Protein AF-A0AAW0MCS7-F1 (afdb_monomer_lite)

Sequence (355 aa):
MNQVSIWVIFISFFYPSSSYSVEEEVKTSLISFLAKLANNNAQLGVNLGWNSSLDSCKNHWRGVTCDQKNTSVTKLVLIGLNLNGTLHATSLCGTKALAASIAALFLNGNNIGGGISAEIAKCKQFTHLYLGGLTMFLAQDNQLSGQIPKFDFSNLDQFNVSNNNFSGPIPDVGGHFSNSSFSGNPELCGKPLSKECPSLPLNGGNNSKSKSKDQTLMYTSYVVLAFAFLVLIIFKLCKLKKRKERVKGLEAVNKVAVVDDSVSKLAPTSTEYKSSVSRSENTGDSSENALVLNSMVVLESPVLNGLKFEHLLSAPAELLGRGKQFTLYKVMFGNGMTLVVKRIKDWEISNNEFE

Foldseek 3Di:
DDDDDDDDDPPPPPPPDPLVVLQLLLLVLVLVQLCQQQVNPNVLCVVQVSDSVDRPQPRRRHQWDADPVSRATAGGAQEQVQGAGEGDLCSQLVRPRRLFRYAEYAQEQYAHEEEDDLSLQSSDHPDPPGLGGHQYYHHDNYAYEEADHDHPLVNHQYAAHEQYQYADEDPCNVPNDAPRRHHNHPHYADPPDPHHGPPDPPPDDPDDPPPPPVVVVVVVVVVVVVVVVVVVVVVVVVVVVVVVVVVVVVVVVVPPPDDDDDDDDDDDDDDDDDDDDDDDDDDDDDDDDPPPPPDDDDDPDPVCPPDDPVQQVPFDWDWPDDDPFWTWIFTQDPPRDTDIDIGGPPDPDDPVNVD

pLDDT: mean 74.32, std 23.37, range [21.03, 98.81]

Organism: Quercus suber (NCBI:txid58331)

Radius of gyration: 35.28 Å; chains: 1; bounding box: 74×105×63 Å

Secondary structure (DSSP, 8-state):
-----------------THHHHHHHHHHHHHHHHHHHTTT-HHHHHHHT--TTS-TTTTT-TTEEE-TTSSSEEEEE--SS---SB--THHHHTSHHHHHH--EEE--SS--EEPPPGGGGGSS---TT---S--EEE--SSEEEEPPP---TTT-SEEE--SSEEEEEPP--TT-S-GGGGTT-TEEESTTSSSPPP--------------THHHHHHHHHHHHHHHHHHHHHHHHHHHHHHHHHHHHHHHHTTS-S-------------------------------------------GGGTT--HHHHHHS-EEEEEE-SSEEEEEEEEGGGEEEEEEEESS----GGG--

InterPro domains:
  IPR001611 Leucine-rich repeat [PF00560] (155-173)
  IPR013210 Leucine-rich repeat-containing N-terminal, plant-type [PF08263] (28-67)
  IPR032675 Leucine-rich repeat domain superfamily [G3DSA:3.80.10.10] (19-98)
  IPR032675 Leucine-rich repeat domain superfamily [G3DSA:3.80.10.10] (99-201)
  IPR050994 Arabidopsis Inactive Receptor-like Kinases [PTHR48010] (133-355)

Structure (mmCIF, N/CA/C/O backbone):
data_AF-A0AAW0MCS7-F1
#
_entry.id   AF-A0AAW0MCS7-F1
#
loop_
_atom_site.group_PDB
_atom_site.id
_atom_site.type_symbol
_atom_site.label_atom_id
_atom_site.label_alt_id
_atom_site.label_comp_id
_atom_site.label_asym_id
_atom_site.label_entity_id
_atom_site.label_seq_id
_atom_site.pdbx_PDB_ins_code
_atom_site.Cartn_x
_atom_site.Cartn_y
_atom_site.Cartn_z
_atom_site.occupancy
_atom_site.B_iso_or_equiv
_atom_site.auth_seq_id
_atom_site.auth_comp_id
_atom_site.auth_asym_id
_atom_site.auth_atom_id
_atom_site.pdbx_PDB_model_num
ATOM 1 N N . MET A 1 1 ? 29.085 66.540 10.173 1.00 38.34 1 MET A N 1
ATOM 2 C CA . MET A 1 1 ? 28.086 65.710 9.465 1.00 38.34 1 MET A CA 1
ATOM 3 C C . MET A 1 1 ? 28.775 64.411 9.096 1.00 38.34 1 MET A C 1
ATOM 5 O O . MET A 1 1 ? 29.586 64.420 8.184 1.00 38.34 1 MET A O 1
ATOM 9 N N . ASN A 1 2 ? 28.530 63.336 9.844 1.00 37.84 2 ASN A N 1
ATOM 10 C CA . ASN A 1 2 ? 29.125 62.031 9.554 1.00 37.84 2 ASN A CA 1
ATOM 11 C C . ASN A 1 2 ? 28.084 61.208 8.797 1.00 37.84 2 ASN A C 1
ATOM 13 O O . ASN A 1 2 ? 27.056 60.852 9.369 1.00 37.84 2 ASN A O 1
ATOM 17 N N . GLN A 1 3 ? 28.316 60.959 7.508 1.00 44.09 3 GLN A N 1
ATOM 18 C CA . GLN A 1 3 ? 27.498 60.021 6.745 1.00 44.09 3 GLN A CA 1
ATOM 19 C C . GLN A 1 3 ? 27.896 58.594 7.124 1.00 44.09 3 GLN A C 1
ATOM 21 O O . GLN A 1 3 ? 29.028 58.171 6.900 1.00 44.09 3 GLN A O 1
ATOM 26 N N . VAL A 1 4 ? 26.951 57.858 7.699 1.00 39.53 4 VAL A N 1
ATOM 27 C CA . VAL A 1 4 ? 27.066 56.416 7.913 1.00 39.53 4 VAL A CA 1
ATOM 28 C C . VAL A 1 4 ? 26.594 55.736 6.628 1.00 39.53 4 VAL A C 1
ATOM 30 O O . VAL A 1 4 ? 25.420 55.831 6.278 1.00 39.53 4 VAL A O 1
ATOM 33 N N . SER A 1 5 ? 27.502 55.084 5.900 1.00 46.81 5 SER A N 1
ATOM 34 C CA . SER A 1 5 ? 27.134 54.232 4.761 1.00 46.81 5 SER A CA 1
ATOM 35 C C . SER A 1 5 ? 26.600 52.898 5.271 1.00 46.81 5 SER A C 1
ATOM 37 O O . SER A 1 5 ? 27.336 52.125 5.883 1.00 46.81 5 SER A O 1
ATOM 39 N N . ILE A 1 6 ? 25.320 52.629 5.015 1.00 44.09 6 ILE A N 1
ATOM 40 C CA . ILE A 1 6 ? 24.680 51.340 5.286 1.00 44.09 6 ILE A CA 1
ATOM 41 C C . ILE A 1 6 ? 24.730 50.526 3.993 1.00 44.09 6 ILE A C 1
ATOM 43 O O . ILE A 1 6 ? 24.070 50.862 3.012 1.00 44.09 6 ILE A O 1
ATOM 47 N N . TRP A 1 7 ? 25.516 49.452 3.992 1.00 43.06 7 TRP A N 1
ATOM 48 C CA . TRP A 1 7 ? 25.529 48.475 2.907 1.00 43.06 7 TRP A CA 1
ATOM 49 C C . TRP A 1 7 ? 24.406 47.462 3.136 1.00 43.06 7 TRP A C 1
ATOM 51 O O . TRP A 1 7 ? 24.456 46.670 4.075 1.00 43.06 7 TRP A O 1
ATOM 61 N N . VAL A 1 8 ? 23.377 47.494 2.289 1.00 47.81 8 VAL A N 1
ATOM 62 C CA . VAL A 1 8 ? 22.317 46.479 2.274 1.00 47.81 8 VAL A CA 1
ATOM 63 C C . VAL A 1 8 ? 22.798 45.310 1.419 1.00 47.81 8 VAL A C 1
ATOM 65 O O . VAL A 1 8 ? 22.881 45.413 0.197 1.00 47.81 8 VAL A O 1
ATOM 68 N N . ILE A 1 9 ? 23.145 44.196 2.063 1.00 47.12 9 ILE A N 1
ATOM 69 C CA . ILE A 1 9 ? 23.475 42.945 1.375 1.00 47.12 9 ILE A CA 1
ATOM 70 C C . ILE A 1 9 ? 22.156 42.245 1.033 1.00 47.12 9 ILE A C 1
ATOM 72 O O . ILE A 1 9 ? 21.451 41.769 1.922 1.00 47.12 9 ILE A O 1
ATOM 76 N N . PHE A 1 10 ? 21.821 42.168 -0.256 1.00 41.16 10 PHE A N 1
ATOM 77 C CA . PHE A 1 10 ? 20.745 41.303 -0.740 1.00 41.16 10 PHE A CA 1
ATOM 78 C C . PHE A 1 10 ? 21.212 39.847 -0.667 1.00 41.16 10 PHE A C 1
ATOM 80 O O . PHE A 1 10 ? 21.833 39.328 -1.594 1.00 41.16 10 PHE A O 1
ATOM 87 N N . ILE A 1 11 ? 20.921 39.180 0.450 1.00 46.91 11 ILE A N 1
ATOM 88 C CA . ILE A 1 11 ? 21.031 37.724 0.534 1.00 46.91 11 ILE A CA 1
ATOM 89 C C . ILE A 1 11 ? 19.860 37.164 -0.270 1.00 46.91 11 ILE A C 1
ATOM 91 O O . ILE A 1 11 ? 18.727 37.091 0.204 1.00 46.91 11 ILE A O 1
ATOM 95 N N . SER A 1 12 ? 20.128 36.809 -1.523 1.00 44.75 12 SER A N 1
ATOM 96 C CA . SER A 1 12 ? 19.226 35.966 -2.294 1.00 44.75 12 SER A CA 1
ATOM 97 C C . SER A 1 12 ? 19.201 34.596 -1.620 1.00 44.75 12 SER A C 1
ATOM 99 O O . SER A 1 12 ? 20.118 33.791 -1.765 1.00 44.75 12 SER A O 1
ATOM 101 N N . PHE A 1 13 ? 18.149 34.333 -0.843 1.00 43.19 13 PHE A N 1
ATOM 102 C CA . PHE A 1 13 ? 17.802 32.974 -0.453 1.00 43.19 13 PHE A CA 1
ATOM 103 C C . PHE A 1 13 ? 17.410 32.223 -1.728 1.00 43.19 13 PHE A C 1
ATOM 105 O O . PHE A 1 13 ? 16.248 32.201 -2.132 1.00 43.19 13 PHE A O 1
ATOM 112 N N . PHE A 1 14 ? 18.399 31.627 -2.392 1.00 42.84 14 PHE A N 1
ATOM 113 C CA . PHE A 1 14 ? 18.163 30.513 -3.297 1.00 42.84 14 PHE A CA 1
ATOM 114 C C . PHE A 1 14 ? 17.583 29.381 -2.445 1.00 42.84 14 PHE A C 1
ATOM 116 O O . PHE A 1 14 ? 18.319 28.599 -1.849 1.00 42.84 14 PHE A O 1
ATOM 123 N N . TYR A 1 15 ? 16.255 29.324 -2.332 1.00 43.97 15 TYR A N 1
ATOM 124 C CA . TYR A 1 15 ? 15.581 28.122 -1.863 1.00 43.97 15 TYR A CA 1
ATOM 125 C C . TYR A 1 15 ? 15.887 27.025 -2.888 1.00 43.97 15 TYR A C 1
ATOM 127 O O . TYR A 1 15 ? 15.495 27.171 -4.050 1.00 43.97 15 TYR A O 1
ATOM 135 N N . PRO A 1 16 ? 16.605 25.951 -2.519 1.00 40.56 16 PRO A N 1
ATOM 136 C CA . PRO A 1 16 ? 16.807 24.840 -3.429 1.00 40.56 16 PRO A CA 1
ATOM 137 C C . PRO A 1 16 ? 15.433 24.274 -3.779 1.00 40.56 16 PRO A C 1
ATOM 139 O O . PRO A 1 16 ? 14.607 24.040 -2.894 1.00 40.56 16 PRO A O 1
ATOM 142 N N . SER A 1 17 ? 15.177 24.075 -5.066 1.00 42.47 17 SER A N 1
ATOM 143 C CA . SER A 1 17 ? 13.947 23.484 -5.579 1.00 42.47 17 SER A CA 1
ATOM 144 C C . SER A 1 17 ? 13.704 22.119 -4.920 1.00 42.47 17 SER A C 1
ATOM 146 O O . SER A 1 17 ? 14.346 21.127 -5.260 1.00 42.47 17 SER A O 1
ATOM 148 N N . SER A 1 18 ? 12.752 22.056 -3.989 1.00 55.78 18 SER A N 1
ATOM 149 C CA . SER A 1 18 ? 12.380 20.865 -3.206 1.00 55.78 18 SER A CA 1
ATOM 150 C C . SER A 1 18 ? 11.893 19.676 -4.046 1.00 55.78 18 SER A C 1
ATOM 152 O O . SER A 1 18 ? 11.805 18.558 -3.549 1.00 55.78 18 SER A O 1
ATOM 154 N N . SER A 1 19 ? 11.593 19.890 -5.329 1.00 58.50 19 SER A N 1
ATOM 155 C CA . SER A 1 19 ? 11.083 18.851 -6.227 1.00 58.50 19 SER A CA 1
ATOM 156 C C . SER A 1 19 ? 12.116 17.776 -6.582 1.00 58.50 19 SER A C 1
ATOM 158 O O . SER A 1 19 ? 11.719 16.646 -6.845 1.00 58.50 19 SER A O 1
ATOM 160 N N . TYR A 1 20 ? 13.417 18.098 -6.609 1.00 61.94 20 TYR A N 1
ATOM 161 C CA . TYR A 1 20 ? 14.446 17.137 -7.038 1.00 61.94 20 TYR A CA 1
ATOM 162 C C . TYR A 1 20 ? 14.700 16.055 -5.980 1.00 61.94 20 TYR A C 1
ATOM 164 O O . TYR A 1 20 ? 14.780 14.873 -6.299 1.00 61.94 20 TYR A O 1
ATOM 172 N N . SER A 1 21 ? 14.759 16.441 -4.701 1.00 72.31 21 SER A N 1
ATOM 173 C CA . SER A 1 21 ? 14.986 15.496 -3.601 1.00 72.31 21 SER A CA 1
ATOM 174 C C . SER A 1 21 ? 13.818 14.531 -3.394 1.00 72.31 21 SER A C 1
ATOM 176 O O . SER A 1 21 ? 14.035 13.392 -2.994 1.00 72.31 21 SER A O 1
ATOM 178 N N . VAL A 1 22 ? 12.587 14.974 -3.671 1.00 81.00 22 VAL A N 1
ATOM 179 C CA . VAL A 1 22 ? 11.383 14.144 -3.513 1.00 81.00 22 VAL A CA 1
ATOM 180 C C . VAL A 1 22 ? 11.346 13.019 -4.549 1.00 81.00 22 VAL A C 1
ATOM 182 O O . VAL A 1 22 ? 11.061 11.880 -4.190 1.00 81.00 22 VAL A O 1
ATOM 185 N N . GLU A 1 23 ? 11.679 13.303 -5.812 1.00 84.94 23 GLU A N 1
ATOM 186 C CA . GLU A 1 23 ? 11.712 12.275 -6.864 1.00 84.94 23 GLU A CA 1
ATOM 187 C C . GLU A 1 23 ? 12.787 11.212 -6.585 1.00 84.94 23 GLU A C 1
ATOM 189 O O . GLU A 1 23 ? 12.539 10.022 -6.772 1.00 84.94 23 GLU A O 1
ATOM 194 N N . GLU A 1 24 ? 13.966 11.597 -6.083 1.00 88.06 24 GLU A N 1
ATOM 195 C CA . GLU A 1 24 ? 15.011 10.629 -5.706 1.00 88.06 24 GLU A CA 1
ATOM 196 C C . GLU A 1 24 ? 14.565 9.667 -4.597 1.00 88.06 24 GLU A C 1
ATOM 198 O O . GLU A 1 24 ? 14.825 8.459 -4.671 1.00 88.06 24 GLU A O 1
ATOM 203 N N . GLU A 1 25 ? 13.848 10.174 -3.592 1.00 90.12 25 GLU A N 1
ATOM 204 C CA . GLU A 1 25 ? 13.295 9.342 -2.522 1.00 90.12 25 GLU A CA 1
ATOM 205 C C . GLU A 1 25 ? 12.252 8.358 -3.073 1.00 90.12 25 GLU A C 1
ATOM 207 O O . GLU A 1 25 ? 12.315 7.162 -2.787 1.00 90.12 25 GLU A O 1
ATOM 212 N N . VAL A 1 26 ? 11.334 8.836 -3.922 1.00 92.06 26 VAL A N 1
ATOM 213 C CA . VAL A 1 26 ? 10.292 8.004 -4.542 1.00 92.06 26 VAL A CA 1
ATOM 214 C C . VAL A 1 26 ? 10.906 6.899 -5.403 1.00 92.06 26 VAL A C 1
ATOM 216 O O . VAL A 1 26 ? 10.552 5.731 -5.229 1.00 92.06 26 VAL A O 1
ATOM 219 N N . LYS A 1 27 ? 11.863 7.224 -6.282 1.00 92.00 27 LYS A N 1
ATOM 220 C CA . LYS A 1 27 ? 12.553 6.235 -7.130 1.00 92.00 27 LYS A CA 1
ATOM 221 C C . LYS A 1 27 ? 13.247 5.165 -6.297 1.00 92.00 27 LYS A C 1
ATOM 223 O O . LYS A 1 27 ? 13.096 3.975 -6.575 1.00 92.00 27 LYS A O 1
ATOM 228 N N . THR A 1 28 ? 13.983 5.577 -5.266 1.00 92.44 28 THR A N 1
ATOM 229 C CA . THR A 1 28 ? 14.711 4.657 -4.381 1.00 92.44 28 THR A CA 1
ATOM 230 C C . THR A 1 28 ? 13.751 3.711 -3.662 1.00 92.44 28 THR A C 1
ATOM 232 O O . THR A 1 28 ? 13.978 2.499 -3.623 1.00 92.44 28 THR A O 1
ATOM 235 N N . SER A 1 29 ? 12.644 4.247 -3.153 1.00 94.06 29 SER A N 1
ATOM 236 C CA . SER A 1 29 ? 11.593 3.480 -2.487 1.00 94.06 29 SER A CA 1
ATOM 237 C C . SER A 1 29 ? 10.908 2.480 -3.419 1.00 94.06 29 SER A C 1
ATOM 239 O O . SER A 1 29 ? 10.756 1.313 -3.053 1.00 94.06 29 SER A O 1
ATOM 241 N N . LEU A 1 30 ? 10.581 2.880 -4.652 1.00 95.38 30 LEU A N 1
ATOM 242 C CA . LEU A 1 30 ? 10.014 1.984 -5.664 1.00 95.38 30 LEU A CA 1
ATOM 243 C C . LEU A 1 30 ? 10.991 0.865 -6.045 1.00 95.38 30 LEU A C 1
ATOM 245 O O . LEU A 1 30 ? 10.629 -0.309 -6.003 1.00 95.38 30 LEU A O 1
ATOM 249 N N . ILE A 1 31 ? 12.247 1.192 -6.353 1.00 94.00 31 ILE A N 1
ATOM 250 C CA . ILE A 1 31 ? 13.265 0.191 -6.711 1.00 94.00 31 ILE A CA 1
ATOM 251 C C . ILE A 1 31 ? 13.472 -0.803 -5.561 1.00 94.00 31 ILE A C 1
ATOM 253 O O . ILE A 1 31 ? 13.496 -2.014 -5.786 1.00 94.00 31 ILE A O 1
ATOM 257 N N . SER A 1 32 ? 13.554 -0.310 -4.323 1.00 94.38 32 SER A N 1
ATOM 258 C CA . SER A 1 32 ? 13.638 -1.148 -3.123 1.00 94.38 32 SER A CA 1
ATOM 259 C C . SER A 1 32 ? 12.411 -2.052 -2.971 1.00 94.38 32 SER A C 1
ATOM 261 O O . SER A 1 32 ? 12.545 -3.246 -2.697 1.00 94.38 32 SER A O 1
ATOM 263 N N . PHE A 1 33 ? 11.211 -1.514 -3.195 1.00 95.81 33 PHE A N 1
ATOM 264 C CA . PHE A 1 33 ? 9.967 -2.276 -3.140 1.00 95.81 33 PHE A CA 1
ATOM 265 C C . PHE A 1 33 ? 9.943 -3.418 -4.164 1.00 95.81 33 PHE A C 1
ATOM 267 O O . PHE A 1 33 ? 9.698 -4.567 -3.790 1.00 95.81 33 PHE A O 1
ATOM 274 N N . LEU A 1 34 ? 10.266 -3.138 -5.430 1.00 95.94 34 LEU A N 1
ATOM 275 C CA . LEU A 1 34 ? 10.324 -4.166 -6.469 1.00 95.94 34 LEU A CA 1
ATOM 276 C C . LEU A 1 34 ? 11.404 -5.207 -6.172 1.00 95.94 34 LEU A C 1
ATOM 278 O O . LEU A 1 34 ? 11.160 -6.397 -6.351 1.00 95.94 34 LEU A O 1
ATOM 282 N N . ALA A 1 35 ? 12.569 -4.791 -5.668 1.00 94.81 35 ALA A N 1
ATOM 283 C CA . ALA A 1 35 ? 13.614 -5.722 -5.264 1.00 94.81 35 ALA A CA 1
ATOM 284 C C . ALA A 1 35 ? 13.109 -6.693 -4.186 1.00 94.81 35 ALA A C 1
ATOM 286 O O . ALA A 1 35 ? 13.329 -7.894 -4.308 1.00 94.81 35 ALA A O 1
ATOM 287 N N . LYS A 1 36 ? 12.369 -6.224 -3.171 1.00 96.12 36 LYS A N 1
ATOM 288 C CA . LYS A 1 36 ? 11.779 -7.111 -2.151 1.00 96.12 36 LYS A CA 1
ATOM 289 C C . LYS A 1 36 ? 10.729 -8.059 -2.725 1.00 96.12 36 LYS A C 1
ATOM 291 O O . LYS A 1 36 ? 10.779 -9.250 -2.421 1.00 96.12 36 LYS A O 1
ATOM 296 N N . LEU A 1 37 ? 9.854 -7.576 -3.607 1.00 96.81 37 LEU A N 1
ATOM 297 C CA . LEU A 1 37 ? 8.863 -8.417 -4.287 1.00 96.81 37 LEU A CA 1
ATOM 298 C C . LEU A 1 37 ? 9.494 -9.470 -5.205 1.00 96.81 37 LEU A C 1
ATOM 300 O O . LEU A 1 37 ? 8.948 -10.558 -5.360 1.00 96.81 37 LEU A O 1
ATOM 304 N N . ALA A 1 38 ? 10.636 -9.157 -5.812 1.00 96.00 38 ALA A N 1
ATOM 305 C CA . ALA A 1 38 ? 11.330 -10.016 -6.764 1.00 96.00 38 ALA A CA 1
ATOM 306 C C . ALA A 1 38 ? 12.417 -10.889 -6.114 1.00 96.00 38 ALA A C 1
ATOM 308 O O . ALA A 1 38 ? 13.293 -11.387 -6.818 1.00 96.00 38 ALA A O 1
ATOM 309 N N . ASN A 1 39 ? 12.425 -11.018 -4.781 1.00 95.31 39 ASN A N 1
ATOM 310 C CA . ASN A 1 39 ? 13.458 -11.743 -4.033 1.00 95.31 39 ASN A CA 1
ATOM 311 C C . ASN A 1 39 ? 14.895 -11.293 -4.395 1.00 95.31 39 ASN A C 1
ATOM 313 O O . ASN A 1 39 ? 15.813 -12.085 -4.590 1.00 95.31 39 ASN A O 1
ATOM 317 N N . ASN A 1 40 ? 15.069 -9.977 -4.516 1.00 92.31 40 ASN A N 1
ATOM 318 C CA . ASN A 1 40 ? 16.275 -9.261 -4.934 1.00 92.31 40 ASN A CA 1
ATOM 319 C C . ASN A 1 40 ? 16.773 -9.597 -6.356 1.00 92.31 40 ASN A C 1
ATOM 321 O O . ASN A 1 40 ? 17.937 -9.352 -6.676 1.00 92.31 40 ASN A O 1
ATOM 325 N N . ASN A 1 41 ? 15.906 -10.103 -7.240 1.00 90.88 41 ASN A N 1
ATOM 326 C CA . ASN A 1 41 ? 16.225 -10.284 -8.655 1.00 90.88 41 ASN A CA 1
ATOM 327 C C . ASN A 1 41 ? 16.306 -8.931 -9.389 1.00 90.88 41 ASN A C 1
ATOM 329 O O . ASN A 1 41 ? 15.318 -8.423 -9.926 1.00 90.88 41 ASN A O 1
ATOM 333 N N . ALA A 1 42 ? 17.511 -8.364 -9.447 1.00 85.94 42 ALA A N 1
ATOM 334 C CA . ALA A 1 42 ? 17.772 -7.074 -10.084 1.00 85.94 42 ALA A CA 1
ATOM 335 C C . ALA A 1 42 ? 17.431 -7.040 -11.588 1.00 85.94 42 ALA A C 1
ATOM 337 O O . ALA A 1 42 ? 17.059 -5.984 -12.102 1.00 85.94 42 ALA A O 1
ATOM 338 N N . GLN A 1 43 ? 17.495 -8.179 -12.293 1.00 88.06 43 GLN A N 1
ATOM 339 C CA . GLN A 1 43 ? 17.166 -8.248 -13.725 1.00 88.06 43 GLN A CA 1
ATOM 340 C C . GLN A 1 43 ? 15.709 -7.876 -14.006 1.00 88.06 43 GLN A C 1
ATOM 342 O O . GLN A 1 43 ? 15.409 -7.278 -15.037 1.00 88.06 43 GLN A O 1
ATOM 347 N N . LEU A 1 44 ? 14.793 -8.172 -13.079 1.00 90.25 44 LEU A N 1
ATOM 348 C CA . LEU A 1 44 ? 13.393 -7.811 -13.267 1.00 90.25 44 LEU A CA 1
ATOM 349 C C . LEU A 1 44 ? 13.195 -6.290 -13.279 1.00 90.25 44 LEU A C 1
ATOM 351 O O . LEU A 1 44 ? 12.461 -5.783 -14.124 1.00 90.25 44 LEU A O 1
ATOM 355 N N . GLY A 1 45 ? 13.893 -5.560 -12.403 1.00 88.38 45 GLY A N 1
ATOM 356 C CA . GLY A 1 45 ? 13.875 -4.094 -12.394 1.00 88.38 45 GLY A CA 1
ATOM 357 C C . GLY A 1 45 ? 14.379 -3.501 -13.706 1.00 88.38 45 GLY A C 1
ATOM 358 O O . GLY A 1 45 ? 13.716 -2.641 -14.285 1.00 88.38 45 GLY A O 1
ATOM 359 N N . VAL A 1 46 ? 15.486 -4.035 -14.232 1.00 88.88 46 VAL A N 1
ATOM 360 C CA . VAL A 1 46 ? 16.040 -3.627 -15.534 1.00 88.88 46 VAL A CA 1
ATOM 361 C C . VAL A 1 46 ? 15.043 -3.890 -16.662 1.00 88.88 46 VAL A C 1
ATOM 363 O O . VAL A 1 46 ? 14.760 -2.992 -17.451 1.00 88.88 46 VAL A O 1
ATOM 366 N N . ASN A 1 47 ? 14.441 -5.081 -16.700 1.00 91.00 47 ASN A N 1
ATOM 367 C CA . ASN A 1 47 ? 13.441 -5.433 -17.707 1.00 91.00 47 ASN A CA 1
ATOM 368 C C . ASN A 1 47 ? 12.221 -4.509 -17.643 1.00 91.00 47 ASN A C 1
ATOM 370 O O . ASN A 1 47 ? 11.685 -4.119 -18.680 1.00 91.00 47 ASN A O 1
ATOM 374 N N . LEU A 1 48 ? 11.767 -4.131 -16.450 1.00 91.94 48 LEU A N 1
ATOM 375 C CA . LEU A 1 48 ? 10.641 -3.211 -16.284 1.00 91.94 48 LEU A CA 1
ATOM 376 C C . LEU A 1 48 ? 11.019 -1.740 -16.530 1.00 91.94 48 LEU A C 1
ATOM 378 O O . LEU A 1 48 ? 10.128 -0.894 -16.581 1.00 91.94 48 LEU A O 1
ATOM 382 N N . GLY A 1 49 ? 12.304 -1.432 -16.725 1.00 90.81 49 GLY A N 1
ATOM 383 C CA . GLY A 1 49 ? 12.805 -0.075 -16.944 1.00 90.81 49 GLY A CA 1
ATOM 384 C C . GLY A 1 49 ? 12.938 0.752 -15.664 1.00 90.81 49 GLY A C 1
ATOM 385 O O . GLY A 1 49 ? 13.081 1.968 -15.746 1.00 90.81 49 GLY A O 1
ATOM 386 N N . TRP A 1 50 ? 12.891 0.119 -14.487 1.00 92.12 50 TRP A N 1
ATOM 387 C CA . TRP A 1 50 ? 12.978 0.798 -13.195 1.00 92.12 50 TRP A CA 1
ATOM 388 C C . TRP A 1 50 ? 14.438 1.160 -12.909 1.00 92.12 50 TRP A C 1
ATOM 390 O O . TRP A 1 50 ? 15.217 0.330 -12.441 1.00 92.12 50 TRP A O 1
ATOM 400 N N . ASN A 1 51 ? 14.824 2.395 -13.237 1.00 83.50 51 ASN A N 1
ATOM 401 C CA . ASN A 1 51 ? 16.205 2.876 -13.175 1.00 83.50 51 ASN A CA 1
ATOM 402 C C . ASN A 1 51 ? 16.311 4.176 -12.366 1.00 83.50 51 ASN A C 1
ATOM 404 O O . ASN A 1 51 ? 15.659 5.160 -12.698 1.00 83.50 51 ASN A O 1
ATOM 408 N N . SER A 1 52 ? 17.208 4.221 -11.376 1.00 85.06 52 SER A N 1
ATOM 409 C CA . SER A 1 52 ? 17.443 5.403 -10.534 1.00 85.06 52 SER A CA 1
ATOM 410 C C . SER A 1 52 ? 17.849 6.657 -11.314 1.00 85.06 52 SER A C 1
ATOM 412 O O . SER A 1 52 ? 17.581 7.764 -10.861 1.00 85.06 52 SER A O 1
ATOM 414 N N . SER A 1 53 ? 18.448 6.521 -12.499 1.00 84.19 53 SER A N 1
ATOM 415 C CA . SER A 1 53 ? 18.861 7.663 -13.330 1.00 84.19 53 SER A CA 1
ATOM 416 C C . SER A 1 53 ? 17.714 8.328 -14.100 1.00 84.19 53 SER A C 1
ATOM 418 O O . SER A 1 53 ? 17.898 9.420 -14.632 1.00 84.19 53 SER A O 1
ATOM 420 N N . LEU A 1 54 ? 16.542 7.692 -14.186 1.00 83.62 54 LEU A N 1
ATOM 421 C CA . LEU A 1 54 ? 15.411 8.161 -14.987 1.00 83.62 54 LEU A CA 1
ATOM 422 C C . LEU A 1 54 ? 14.204 8.479 -14.098 1.00 83.62 54 LEU A C 1
ATOM 424 O O . LEU A 1 54 ? 13.918 7.764 -13.145 1.00 83.62 54 LEU A O 1
ATOM 428 N N . ASP A 1 55 ? 13.487 9.552 -14.431 1.00 87.56 55 ASP A N 1
ATOM 429 C CA . ASP A 1 55 ? 12.231 9.947 -13.778 1.00 87.56 55 ASP A CA 1
ATOM 430 C C . ASP A 1 55 ? 11.153 8.876 -13.998 1.00 87.56 55 ASP A C 1
ATOM 432 O O . ASP A 1 55 ? 10.945 8.420 -15.131 1.00 87.56 55 ASP A O 1
ATOM 436 N N . SER A 1 56 ? 10.495 8.483 -12.908 1.00 88.12 56 SER A N 1
ATOM 437 C CA . SER A 1 56 ? 9.559 7.356 -12.870 1.00 88.12 56 SER A CA 1
ATOM 438 C C . SER A 1 56 ? 8.280 7.597 -13.683 1.00 88.12 56 SER A C 1
ATOM 440 O O . SER A 1 56 ? 7.741 6.658 -14.273 1.00 88.12 56 SER A O 1
ATOM 442 N N . CYS A 1 57 ? 7.831 8.852 -13.792 1.00 90.00 57 CYS A N 1
ATOM 443 C CA . CYS A 1 57 ? 6.626 9.244 -14.525 1.00 90.00 57 CYS A CA 1
ATOM 444 C C . CYS A 1 57 ? 6.893 9.623 -15.985 1.00 90.00 57 CYS A C 1
ATOM 446 O O . CYS A 1 57 ? 6.008 9.488 -16.828 1.00 90.00 57 CYS A O 1
ATOM 448 N N . LYS A 1 58 ? 8.103 10.087 -16.311 1.00 86.50 58 LYS A N 1
ATOM 449 C CA . LYS A 1 58 ? 8.457 10.539 -17.668 1.00 86.50 58 LYS A CA 1
ATOM 450 C C . LYS A 1 58 ? 9.074 9.449 -18.545 1.00 86.50 58 LYS A C 1
ATOM 452 O O . LYS A 1 58 ? 9.098 9.603 -19.762 1.00 86.50 58 LYS A O 1
ATOM 457 N N . ASN A 1 59 ? 9.565 8.355 -17.958 1.00 80.69 59 ASN A N 1
ATOM 458 C CA . ASN A 1 59 ? 10.339 7.333 -18.678 1.00 80.69 59 ASN A CA 1
ATOM 459 C C . ASN A 1 59 ? 9.673 5.946 -18.714 1.00 80.69 59 ASN A C 1
ATOM 461 O O . ASN A 1 59 ? 10.366 4.937 -18.799 1.00 80.69 59 ASN A O 1
ATOM 465 N N . HIS A 1 60 ? 8.336 5.896 -18.695 1.00 78.94 60 HIS A N 1
ATOM 466 C CA . HIS A 1 60 ? 7.535 4.691 -18.970 1.00 78.94 60 HIS A CA 1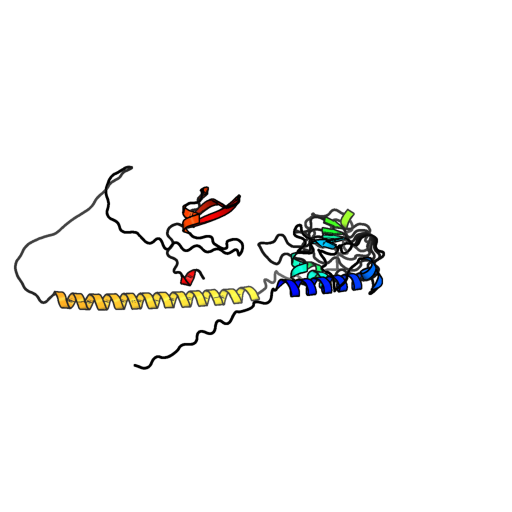
ATOM 467 C C . HIS A 1 60 ? 7.938 3.443 -18.163 1.00 78.94 60 HIS A C 1
ATOM 469 O O . HIS A 1 60 ? 7.992 2.338 -18.711 1.00 78.94 60 HIS A O 1
ATOM 475 N N . TRP A 1 61 ? 8.212 3.592 -16.863 1.00 93.50 61 TRP A N 1
ATOM 476 C CA . TRP A 1 61 ? 8.444 2.435 -15.996 1.00 93.50 61 TRP A CA 1
ATOM 477 C C . TRP A 1 61 ? 7.251 1.483 -16.089 1.00 93.50 61 TRP A C 1
ATOM 479 O O . TRP A 1 61 ? 6.115 1.841 -15.767 1.00 93.50 61 TRP A O 1
ATOM 489 N N . ARG A 1 62 ? 7.492 0.254 -16.554 1.00 94.00 62 ARG A N 1
ATOM 490 C CA . ARG A 1 62 ? 6.412 -0.711 -16.759 1.00 94.00 62 ARG A CA 1
ATOM 491 C C . ARG A 1 62 ? 5.770 -1.040 -15.420 1.00 94.00 62 ARG A C 1
ATOM 493 O O . ARG A 1 62 ? 6.462 -1.333 -14.446 1.00 94.00 62 ARG A O 1
ATOM 500 N N . GLY A 1 63 ? 4.444 -0.966 -15.387 1.00 94.69 63 GLY A N 1
ATOM 501 C CA . GLY A 1 63 ? 3.664 -1.154 -14.170 1.00 94.69 63 GLY A CA 1
ATOM 502 C C . GLY A 1 63 ? 3.569 0.081 -13.274 1.00 94.69 63 GLY A C 1
ATOM 503 O O . GLY A 1 63 ? 2.844 0.025 -12.292 1.00 94.69 63 GLY A O 1
ATOM 504 N N . VAL A 1 64 ? 4.219 1.205 -13.586 1.00 95.94 64 VAL A N 1
ATOM 505 C CA . VAL A 1 64 ? 4.026 2.470 -12.859 1.00 95.94 64 VAL A CA 1
ATOM 506 C C . VAL A 1 64 ? 3.040 3.340 -13.626 1.00 95.94 64 VAL A C 1
ATOM 508 O O . VAL A 1 64 ? 3.185 3.564 -14.823 1.00 95.94 64 VAL A O 1
ATOM 511 N N . THR A 1 65 ? 2.011 3.830 -12.941 1.00 94.62 65 THR A N 1
ATOM 512 C CA . THR A 1 65 ? 1.069 4.816 -13.483 1.00 94.62 65 THR A CA 1
ATOM 513 C C . THR A 1 65 ? 1.114 6.070 -12.631 1.00 94.62 65 THR A C 1
ATOM 515 O O . THR A 1 65 ? 1.011 5.991 -11.404 1.00 94.62 65 THR A O 1
ATOM 518 N N . CYS A 1 66 ? 1.228 7.222 -13.280 1.00 93.38 66 CYS A N 1
ATOM 519 C CA . CYS A 1 66 ? 1.240 8.517 -12.615 1.00 93.38 66 CYS A CA 1
ATOM 520 C C . CYS A 1 66 ? -0.092 9.250 -12.751 1.00 93.38 66 CYS A C 1
ATOM 522 O O . CYS A 1 66 ? -1.010 8.811 -13.446 1.00 93.38 66 CYS A O 1
ATOM 524 N N . ASP A 1 67 ? -0.229 10.336 -12.003 1.00 91.00 67 ASP A N 1
ATOM 525 C CA . ASP A 1 67 ? -1.342 11.262 -12.127 1.00 91.00 67 ASP A CA 1
ATOM 526 C C . ASP A 1 67 ? -1.366 11.943 -13.508 1.00 91.00 67 ASP A C 1
ATOM 528 O O . ASP A 1 67 ? -0.418 11.866 -14.288 1.00 91.00 67 ASP A O 1
ATOM 532 N N . GLN A 1 68 ? -2.449 12.660 -13.812 1.00 88.94 68 GLN A N 1
ATOM 533 C CA . GLN A 1 68 ? -2.632 13.315 -15.115 1.00 88.94 68 GLN A CA 1
ATOM 534 C C . GLN A 1 68 ? -1.529 14.329 -15.456 1.00 88.94 68 GLN A C 1
ATOM 536 O O . GLN A 1 68 ? -1.314 14.627 -16.629 1.00 88.94 68 GLN A O 1
ATOM 541 N N . LYS A 1 69 ? -0.838 14.872 -14.445 1.00 89.69 69 LYS A N 1
ATOM 542 C CA . LYS A 1 69 ? 0.257 15.829 -14.629 1.00 89.69 69 LYS A CA 1
ATOM 543 C C . LYS A 1 69 ? 1.627 15.154 -14.774 1.00 89.69 69 LYS A C 1
ATOM 545 O O . LYS A 1 69 ? 2.600 15.867 -15.000 1.00 89.69 69 LYS A O 1
ATOM 550 N N . ASN A 1 70 ? 1.720 13.823 -14.667 1.00 89.12 70 ASN A N 1
ATOM 551 C CA . ASN A 1 70 ? 2.977 13.061 -14.643 1.00 89.12 70 ASN A CA 1
ATOM 552 C C . ASN A 1 70 ? 3.956 13.549 -13.561 1.00 89.12 70 ASN A C 1
ATOM 554 O O . ASN A 1 70 ? 5.154 13.687 -13.799 1.00 89.12 70 ASN A O 1
ATOM 558 N N . THR A 1 71 ? 3.426 13.846 -12.376 1.00 88.00 71 THR A N 1
ATOM 559 C CA . THR A 1 71 ? 4.177 14.381 -11.231 1.00 88.00 71 THR A CA 1
ATOM 560 C C . THR A 1 71 ? 4.182 13.460 -10.023 1.00 88.00 71 THR A C 1
ATOM 562 O O . THR A 1 71 ? 5.024 13.614 -9.144 1.00 88.00 71 THR A O 1
ATOM 565 N N . SER A 1 72 ? 3.228 12.540 -9.914 1.00 90.06 72 SER A N 1
ATOM 566 C CA . SER A 1 72 ? 3.123 11.665 -8.749 1.00 90.06 72 SER A CA 1
ATOM 567 C C . SER A 1 72 ? 2.634 10.284 -9.146 1.00 90.06 72 SER A C 1
ATOM 569 O O . SER A 1 72 ? 1.665 10.147 -9.891 1.00 90.06 72 SER A O 1
ATOM 571 N N . VAL A 1 73 ? 3.286 9.251 -8.617 1.00 92.62 73 VAL A N 1
ATOM 572 C CA . VAL A 1 73 ? 2.904 7.854 -8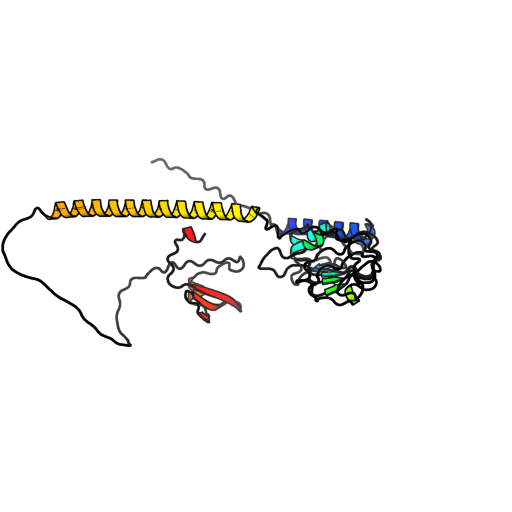.842 1.00 92.62 73 VAL A CA 1
ATOM 573 C C . VAL A 1 73 ? 1.604 7.556 -8.103 1.00 92.62 73 VAL A C 1
ATOM 575 O O . VAL A 1 73 ? 1.518 7.729 -6.888 1.00 92.62 73 VAL A O 1
ATOM 578 N N . THR A 1 74 ? 0.593 7.093 -8.835 1.00 93.00 74 THR A N 1
ATOM 579 C CA . THR A 1 74 ? -0.748 6.812 -8.302 1.00 93.00 74 THR A CA 1
ATOM 580 C C . THR A 1 74 ? -1.107 5.335 -8.340 1.00 93.00 74 THR A C 1
ATOM 582 O O . THR A 1 74 ? -1.899 4.888 -7.511 1.00 93.00 74 THR A O 1
ATOM 585 N N . LYS A 1 75 ? -0.540 4.545 -9.260 1.00 95.06 75 LYS A N 1
ATOM 586 C CA . LYS A 1 75 ? -0.829 3.107 -9.344 1.00 95.06 75 LYS A CA 1
ATOM 587 C C . LYS A 1 75 ? 0.420 2.289 -9.621 1.00 95.06 75 LYS A C 1
ATOM 589 O O . LYS A 1 75 ? 1.253 2.685 -10.435 1.00 95.06 75 LYS A O 1
ATOM 594 N N . LEU A 1 76 ? 0.493 1.123 -8.988 1.00 96.69 76 LEU A N 1
ATOM 595 C CA . LEU A 1 76 ? 1.454 0.071 -9.297 1.00 96.69 76 LEU A CA 1
ATOM 596 C C . LEU A 1 76 ? 0.708 -1.164 -9.804 1.00 96.69 76 LEU A C 1
ATOM 598 O O . LEU A 1 76 ? -0.148 -1.705 -9.109 1.00 96.69 76 LEU A O 1
ATOM 602 N N . VAL A 1 77 ? 1.034 -1.595 -11.019 1.00 97.44 77 VAL A N 1
ATOM 603 C CA . VAL A 1 77 ? 0.419 -2.711 -11.740 1.00 97.44 77 VAL A CA 1
ATOM 604 C C . VAL A 1 77 ? 1.493 -3.747 -12.055 1.00 97.44 77 VAL A C 1
ATOM 606 O O . VAL A 1 77 ? 2.205 -3.647 -13.051 1.00 97.44 77 VAL A O 1
ATOM 609 N N . LEU A 1 78 ? 1.618 -4.744 -11.185 1.00 97.31 78 LEU A N 1
ATOM 610 C CA . LEU A 1 78 ? 2.643 -5.787 -11.226 1.00 97.31 78 LEU A CA 1
ATOM 611 C C . LEU A 1 78 ? 1.974 -7.168 -11.257 1.00 97.31 78 LEU A C 1
ATOM 613 O O . LEU A 1 78 ? 2.135 -7.979 -10.350 1.00 97.31 78 LEU A O 1
ATOM 617 N N . ILE A 1 79 ? 1.173 -7.409 -12.291 1.00 97.50 79 ILE A N 1
ATOM 618 C CA . ILE A 1 79 ? 0.323 -8.598 -12.441 1.00 97.50 79 ILE A CA 1
ATOM 619 C C . ILE A 1 79 ? 1.068 -9.671 -13.239 1.00 97.50 79 ILE A C 1
ATOM 621 O O . ILE A 1 79 ? 1.598 -9.360 -14.304 1.00 97.50 79 ILE A O 1
ATOM 625 N N . GLY A 1 80 ? 1.067 -10.929 -12.785 1.00 96.81 80 GLY A N 1
ATOM 626 C CA . GLY A 1 80 ? 1.547 -12.039 -13.623 1.00 96.81 80 GLY A CA 1
ATOM 627 C C . GLY A 1 80 ? 3.045 -12.013 -13.941 1.00 96.81 80 GLY A C 1
ATOM 628 O O . GLY A 1 80 ? 3.449 -12.481 -15.002 1.00 96.81 80 GLY A O 1
ATOM 629 N N . LEU A 1 81 ? 3.873 -11.431 -13.070 1.00 96.06 81 LEU A N 1
ATOM 630 C CA . LEU A 1 81 ? 5.306 -11.218 -13.311 1.00 96.06 81 LEU A CA 1
ATOM 631 C C . LEU A 1 81 ? 6.199 -12.305 -12.688 1.00 96.06 81 LEU A C 1
ATOM 633 O O . LEU A 1 81 ? 7.421 -12.154 -12.682 1.00 96.06 81 LEU A O 1
ATOM 637 N N . ASN A 1 82 ? 5.609 -13.386 -12.165 1.00 95.81 82 ASN A N 1
ATOM 638 C CA . ASN A 1 82 ? 6.302 -14.451 -11.429 1.00 95.81 82 ASN A CA 1
ATOM 639 C C . ASN A 1 82 ? 7.123 -13.919 -10.234 1.00 95.81 82 ASN A C 1
ATOM 641 O O . ASN A 1 82 ? 8.202 -14.429 -9.923 1.00 95.81 82 ASN A O 1
ATOM 645 N N . LEU A 1 83 ? 6.634 -12.864 -9.570 1.00 97.25 83 LEU A N 1
ATOM 646 C CA . LEU A 1 83 ? 7.253 -12.312 -8.361 1.00 97.25 83 LEU A CA 1
ATOM 647 C C . LEU A 1 83 ? 7.155 -13.328 -7.219 1.00 97.25 83 LEU A C 1
ATOM 649 O O . LEU A 1 83 ? 6.059 -13.795 -6.935 1.00 97.25 83 LEU A O 1
ATOM 653 N N . ASN A 1 84 ? 8.264 -13.654 -6.553 1.00 97.31 84 ASN A N 1
ATOM 654 C CA . ASN A 1 84 ? 8.331 -14.717 -5.537 1.00 97.31 84 ASN A CA 1
ATOM 655 C C . ASN A 1 84 ? 8.975 -14.288 -4.204 1.00 97.31 84 ASN A C 1
ATOM 657 O O . ASN A 1 84 ? 9.396 -15.127 -3.408 1.00 97.31 84 ASN A O 1
ATOM 661 N N . GLY A 1 85 ? 9.110 -12.982 -3.984 1.00 97.00 85 GLY A N 1
ATOM 662 C CA . GLY A 1 85 ? 9.626 -12.395 -2.752 1.00 97.00 85 GLY A CA 1
ATOM 663 C C . GLY A 1 85 ? 8.518 -12.055 -1.757 1.00 97.00 85 GLY A C 1
ATOM 664 O O . GLY A 1 85 ? 7.524 -12.771 -1.643 1.00 97.00 85 GLY A O 1
ATOM 665 N N . THR A 1 86 ? 8.688 -10.950 -1.028 1.00 96.75 86 THR A N 1
ATOM 666 C CA . THR A 1 86 ? 7.793 -10.535 0.064 1.00 96.75 86 THR A CA 1
ATOM 667 C C . THR A 1 86 ? 7.286 -9.105 -0.109 1.00 96.75 86 THR A C 1
ATOM 669 O O . THR A 1 86 ? 7.976 -8.229 -0.637 1.00 96.75 86 THR A O 1
ATOM 672 N N . LEU A 1 87 ? 6.073 -8.842 0.383 1.00 95.69 87 LEU A N 1
ATOM 673 C CA . LEU A 1 87 ? 5.466 -7.511 0.357 1.00 95.69 87 LEU A CA 1
ATOM 674 C C . LEU A 1 87 ? 5.939 -6.676 1.557 1.00 95.69 87 LEU A C 1
ATOM 676 O O . LEU A 1 87 ? 5.421 -6.789 2.665 1.00 95.69 87 LEU A O 1
ATOM 680 N N . HIS A 1 88 ? 6.914 -5.796 1.327 1.00 92.19 88 HIS A N 1
ATOM 681 C CA . HIS A 1 88 ? 7.393 -4.836 2.326 1.00 92.19 88 HIS A CA 1
ATOM 682 C C . HIS A 1 88 ? 6.644 -3.506 2.194 1.00 92.19 88 HIS A C 1
ATOM 684 O O . HIS A 1 88 ? 7.070 -2.611 1.464 1.00 92.19 88 HIS A O 1
ATOM 690 N N . ALA A 1 89 ? 5.526 -3.360 2.911 1.00 91.19 89 ALA A N 1
ATOM 691 C CA . ALA A 1 89 ? 4.683 -2.167 2.812 1.00 91.19 89 ALA A CA 1
ATOM 692 C C . ALA A 1 89 ? 5.406 -0.885 3.257 1.00 91.19 89 ALA A C 1
ATOM 694 O O . ALA A 1 89 ? 5.087 0.197 2.776 1.00 91.19 89 ALA A O 1
ATOM 695 N N . THR A 1 90 ? 6.418 -0.992 4.122 1.00 89.81 90 THR A N 1
ATOM 696 C CA . THR A 1 90 ? 7.272 0.134 4.531 1.00 89.81 90 THR A CA 1
ATOM 697 C C . THR A 1 90 ? 8.000 0.795 3.365 1.00 89.81 90 THR A C 1
ATOM 699 O O . THR A 1 90 ? 8.142 2.014 3.381 1.00 89.81 90 THR A O 1
ATOM 702 N N . SER A 1 91 ? 8.405 0.036 2.342 1.00 90.06 91 SER A N 1
ATOM 703 C CA . SER A 1 91 ? 9.061 0.594 1.153 1.00 90.06 91 SER A CA 1
ATOM 704 C C . SER A 1 91 ? 8.117 1.458 0.310 1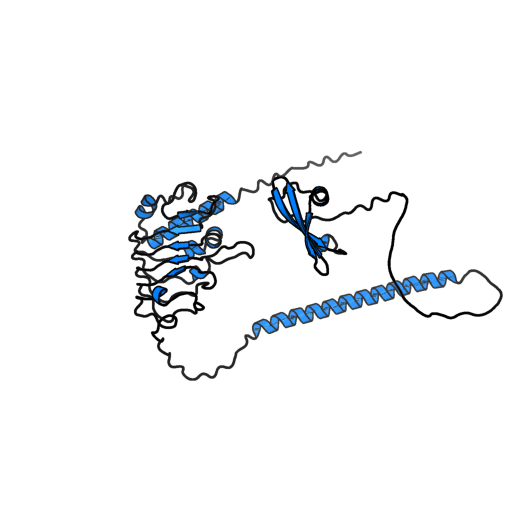.00 90.06 91 SER A C 1
ATOM 706 O O . SER A 1 91 ? 8.589 2.318 -0.417 1.00 90.06 91 SER A O 1
ATOM 708 N N . LEU A 1 92 ? 6.796 1.261 0.407 1.00 89.50 92 LEU A N 1
ATOM 709 C CA . LEU A 1 92 ? 5.805 2.097 -0.282 1.00 89.50 92 LEU A CA 1
ATOM 710 C C . LEU A 1 92 ? 5.233 3.184 0.629 1.00 89.50 92 LEU A C 1
ATOM 712 O O . LEU A 1 92 ? 5.277 4.368 0.310 1.00 89.50 92 LEU A O 1
ATOM 716 N N . CYS A 1 93 ? 4.704 2.775 1.779 1.00 90.38 93 CYS A N 1
ATOM 717 C CA . CYS A 1 93 ? 3.954 3.631 2.691 1.00 90.38 93 CYS A CA 1
ATOM 718 C C . CYS A 1 93 ? 4.844 4.399 3.684 1.00 90.38 93 CYS A C 1
ATOM 720 O O . CYS A 1 93 ? 4.330 5.145 4.516 1.00 90.38 93 CYS A O 1
ATOM 722 N N . GLY A 1 94 ? 6.164 4.186 3.656 1.00 88.38 94 GLY A N 1
ATOM 723 C CA . GLY A 1 94 ? 7.129 4.918 4.481 1.00 88.38 94 GLY A CA 1
ATOM 724 C C . GLY A 1 94 ? 7.529 6.272 3.893 1.00 88.38 94 GLY A C 1
ATOM 725 O O . GLY A 1 94 ? 7.780 7.208 4.649 1.00 88.38 94 GLY A O 1
ATOM 726 N N . THR A 1 95 ? 7.544 6.399 2.564 1.00 89.69 95 THR A N 1
ATOM 727 C CA . THR A 1 95 ? 7.879 7.651 1.872 1.00 89.69 95 THR A CA 1
ATOM 728 C C . THR A 1 95 ? 6.661 8.557 1.813 1.00 89.69 95 THR A C 1
ATOM 730 O O . THR A 1 95 ? 5.642 8.199 1.226 1.00 89.69 95 THR A O 1
ATOM 733 N N . LYS A 1 96 ? 6.767 9.762 2.382 1.00 86.50 96 LYS A N 1
ATOM 734 C CA . LYS A 1 96 ? 5.632 10.688 2.536 1.00 86.50 96 LYS A CA 1
ATOM 735 C C . LYS A 1 96 ? 4.959 11.036 1.206 1.00 86.50 96 LYS A C 1
ATOM 737 O O . LYS A 1 96 ? 3.734 11.073 1.146 1.00 86.50 96 LYS A O 1
ATOM 742 N N . ALA A 1 97 ? 5.745 11.291 0.159 1.00 87.25 97 ALA A N 1
ATOM 743 C CA . ALA A 1 97 ? 5.216 11.636 -1.160 1.00 87.25 97 ALA A CA 1
ATOM 744 C C . ALA A 1 97 ? 4.433 10.470 -1.780 1.00 87.25 97 ALA A C 1
ATOM 746 O O . ALA A 1 97 ? 3.288 10.650 -2.184 1.00 87.25 97 ALA A O 1
ATOM 747 N N . LEU A 1 98 ? 5.015 9.267 -1.766 1.00 89.25 98 LEU A N 1
ATOM 748 C CA . LEU A 1 98 ? 4.401 8.070 -2.334 1.00 89.25 98 LEU A CA 1
ATOM 749 C C . LEU A 1 98 ? 3.177 7.615 -1.530 1.00 89.25 98 LEU A C 1
ATOM 751 O O . LEU A 1 98 ? 2.145 7.314 -2.115 1.00 89.25 98 LEU A O 1
ATOM 755 N N . ALA A 1 99 ? 3.251 7.638 -0.197 1.00 89.19 99 ALA A N 1
ATOM 756 C CA . ALA A 1 99 ? 2.126 7.323 0.683 1.00 89.19 99 ALA A CA 1
ATOM 757 C C . ALA A 1 99 ? 0.937 8.281 0.492 1.00 89.19 99 ALA A C 1
ATOM 759 O O . ALA A 1 99 ? -0.208 7.875 0.673 1.00 89.19 99 ALA A O 1
ATOM 760 N N . ALA A 1 100 ? 1.203 9.540 0.124 1.00 86.31 100 ALA A N 1
ATOM 761 C CA . ALA A 1 100 ? 0.172 10.535 -0.150 1.00 86.31 100 ALA A CA 1
ATOM 762 C C . ALA A 1 100 ? -0.448 10.404 -1.553 1.00 86.31 100 ALA A C 1
ATOM 764 O O . ALA A 1 100 ? -1.585 10.834 -1.741 1.00 86.31 100 ALA A O 1
ATOM 765 N N . SER A 1 101 ? 0.275 9.848 -2.531 1.00 89.25 101 SER A N 1
ATOM 766 C CA . SER A 1 101 ? -0.180 9.785 -3.926 1.00 89.25 101 SER A CA 1
ATOM 767 C C . SER A 1 101 ? -0.668 8.408 -4.376 1.00 89.25 101 SER A C 1
ATOM 769 O O . SER A 1 101 ? -1.484 8.333 -5.296 1.00 89.25 101 SER A O 1
ATOM 771 N N . ILE A 1 102 ? -0.182 7.322 -3.767 1.00 91.69 102 ILE A N 1
ATOM 772 C CA . ILE A 1 102 ? -0.524 5.959 -4.176 1.00 91.69 102 ILE A CA 1
ATOM 773 C C . ILE A 1 102 ? -1.993 5.647 -3.861 1.00 91.69 102 ILE A C 1
ATOM 775 O O . ILE A 1 102 ? -2.456 5.778 -2.730 1.00 91.69 102 ILE A O 1
ATOM 779 N N . ALA A 1 103 ? -2.721 5.210 -4.883 1.00 93.19 103 ALA A N 1
ATOM 780 C CA . ALA A 1 103 ? -4.143 4.897 -4.825 1.00 93.19 103 ALA A CA 1
ATOM 781 C C . ALA A 1 103 ? -4.435 3.431 -5.165 1.00 93.19 103 ALA A C 1
ATOM 783 O O . ALA A 1 103 ? -5.371 2.855 -4.619 1.00 93.19 103 ALA A O 1
ATOM 784 N N . ALA A 1 104 ? -3.635 2.794 -6.027 1.00 95.06 104 ALA A N 1
ATOM 785 C CA . ALA A 1 104 ? -3.866 1.404 -6.420 1.00 95.06 104 ALA A CA 1
ATOM 786 C C . ALA A 1 104 ? -2.591 0.556 -6.414 1.00 95.06 104 ALA A C 1
ATOM 788 O O . ALA A 1 104 ? -1.554 0.964 -6.939 1.00 95.06 104 ALA A O 1
ATOM 789 N N . LEU A 1 105 ? -2.698 -0.656 -5.871 1.00 97.06 105 LEU A N 1
ATOM 790 C CA . LEU A 1 105 ? -1.641 -1.662 -5.877 1.00 97.06 105 LEU A CA 1
ATOM 791 C C . LEU A 1 105 ? -2.201 -2.999 -6.369 1.00 97.06 105 LEU A C 1
ATOM 793 O O . LEU A 1 105 ? -2.992 -3.642 -5.676 1.00 97.06 105 LEU A O 1
ATOM 797 N N . PHE A 1 106 ? -1.796 -3.404 -7.573 1.00 98.44 106 PHE A N 1
ATOM 798 C CA . PHE A 1 106 ? -2.182 -4.667 -8.201 1.00 98.44 106 PHE A CA 1
ATOM 799 C C . PHE A 1 106 ? -0.976 -5.602 -8.255 1.00 98.44 106 PHE A C 1
ATOM 801 O O . PHE A 1 106 ? 0.008 -5.332 -8.940 1.00 98.44 106 PHE A O 1
ATOM 808 N N . LEU A 1 107 ? -1.070 -6.702 -7.521 1.00 98.38 107 LEU A N 1
ATOM 809 C CA . LEU A 1 107 ? -0.050 -7.735 -7.344 1.00 98.38 107 LEU A CA 1
ATOM 810 C C . LEU A 1 107 ? -0.583 -9.127 -7.707 1.00 98.38 107 LEU A C 1
ATOM 812 O O . LEU A 1 107 ? 0.056 -10.136 -7.406 1.00 98.38 107 LEU A O 1
ATOM 816 N N . ASN A 1 108 ? -1.773 -9.204 -8.295 1.00 98.38 108 ASN A N 1
ATOM 817 C CA . ASN A 1 108 ? -2.467 -10.464 -8.501 1.00 98.38 108 ASN A CA 1
ATOM 818 C C . ASN A 1 108 ? -1.760 -11.395 -9.499 1.00 98.38 108 ASN A C 1
ATOM 820 O O . ASN A 1 108 ? -1.112 -10.938 -10.443 1.00 98.38 108 ASN A O 1
ATOM 824 N N . GLY A 1 109 ? -1.902 -12.705 -9.289 1.00 98.44 109 GLY A N 1
ATOM 825 C CA . GLY A 1 109 ? -1.313 -13.730 -10.153 1.00 98.44 109 GLY A CA 1
ATOM 826 C C . GLY A 1 109 ? 0.212 -13.803 -10.064 1.00 98.44 109 GLY A C 1
ATOM 827 O O . GLY A 1 109 ? 0.879 -13.881 -11.090 1.00 98.44 109 GLY A O 1
ATOM 828 N N . ASN A 1 110 ? 0.778 -13.734 -8.860 1.00 98.56 110 ASN A N 1
ATOM 829 C CA . ASN A 1 110 ? 2.215 -13.913 -8.632 1.00 98.56 110 ASN A CA 1
ATOM 830 C C . ASN A 1 110 ? 2.457 -15.053 -7.620 1.00 98.56 110 ASN A C 1
ATOM 832 O O . ASN A 1 110 ? 1.561 -15.815 -7.274 1.00 98.56 110 ASN A O 1
ATOM 836 N N . ASN A 1 111 ? 3.692 -15.203 -7.151 1.00 98.25 111 ASN A N 1
ATOM 837 C CA . ASN A 1 111 ? 4.103 -16.174 -6.138 1.00 98.25 111 ASN A CA 1
ATOM 838 C C . ASN A 1 111 ? 4.581 -15.472 -4.854 1.00 98.25 111 ASN A C 1
ATOM 840 O O . ASN A 1 111 ? 5.454 -15.987 -4.160 1.00 98.25 111 ASN A O 1
ATOM 844 N N . ILE A 1 112 ? 4.059 -14.276 -4.558 1.00 98.19 112 ILE A N 1
ATOM 845 C CA . ILE A 1 112 ? 4.523 -13.452 -3.436 1.00 98.19 112 ILE A CA 1
ATOM 846 C C . ILE A 1 112 ? 4.137 -14.145 -2.131 1.00 98.19 112 ILE A C 1
ATOM 848 O O . ILE A 1 112 ? 2.972 -14.492 -1.936 1.00 98.19 112 ILE A O 1
ATOM 852 N N . GLY A 1 113 ? 5.116 -14.332 -1.249 1.00 97.50 113 GLY A N 1
ATOM 853 C CA . GLY A 1 113 ? 4.956 -14.991 0.041 1.00 97.50 113 GLY A CA 1
ATOM 854 C C . GLY A 1 113 ? 5.046 -14.040 1.234 1.00 97.50 113 GLY A C 1
ATOM 855 O O . GLY A 1 113 ? 5.190 -12.821 1.104 1.00 97.50 113 GLY A O 1
ATOM 856 N N . GLY A 1 114 ? 5.004 -14.624 2.432 1.00 96.56 114 GLY A N 1
ATOM 857 C CA . GLY A 1 114 ? 5.093 -13.886 3.694 1.00 96.56 114 GLY A CA 1
ATOM 858 C C . GLY A 1 114 ? 3.813 -13.120 4.033 1.00 96.56 114 GLY A C 1
ATOM 859 O O . GLY A 1 114 ? 2.789 -13.270 3.371 1.00 96.56 114 GLY A O 1
ATOM 860 N N . GLY A 1 115 ? 3.844 -12.349 5.119 1.00 96.12 115 GLY A N 1
ATOM 861 C CA . GLY A 1 115 ? 2.697 -11.557 5.566 1.00 96.12 115 GLY A CA 1
ATOM 862 C C . GLY A 1 115 ? 2.684 -10.138 5.017 1.00 96.12 115 GLY A C 1
ATOM 863 O O . GLY A 1 115 ? 3.730 -9.568 4.708 1.00 96.12 115 GLY A O 1
ATOM 864 N N . ILE A 1 116 ? 1.491 -9.545 4.946 1.00 95.69 116 ILE A N 1
ATOM 865 C CA . ILE A 1 116 ? 1.341 -8.108 4.701 1.00 95.69 116 ILE A CA 1
ATOM 866 C C . ILE A 1 116 ? 1.580 -7.386 6.026 1.00 95.69 116 ILE A C 1
ATOM 868 O O . ILE A 1 116 ? 0.863 -7.603 7.004 1.00 95.69 116 ILE A O 1
ATOM 872 N N . SER A 1 117 ? 2.588 -6.521 6.064 1.00 92.38 117 SER A N 1
ATOM 873 C CA . SER A 1 117 ? 2.933 -5.789 7.279 1.00 92.38 117 SER A CA 1
ATOM 874 C C . SER A 1 117 ? 1.900 -4.692 7.603 1.00 92.38 117 SER A C 1
ATOM 876 O O . SER A 1 117 ? 1.277 -4.112 6.709 1.00 92.38 117 SER A O 1
ATOM 878 N N . ALA A 1 118 ? 1.698 -4.392 8.893 1.00 89.69 118 ALA A N 1
ATOM 879 C CA . ALA A 1 118 ? 0.677 -3.438 9.351 1.00 89.69 118 ALA A CA 1
ATOM 880 C C . ALA A 1 118 ? 0.923 -1.997 8.863 1.00 89.69 118 ALA A C 1
ATOM 882 O O . ALA A 1 118 ? 0.007 -1.176 8.834 1.00 89.69 118 ALA A O 1
ATOM 883 N N . GLU A 1 119 ? 2.144 -1.685 8.427 1.00 88.94 119 GLU A N 1
ATOM 884 C CA . GLU A 1 119 ? 2.516 -0.398 7.844 1.00 88.94 119 GLU A CA 1
ATOM 885 C C . GLU A 1 119 ? 1.801 -0.097 6.528 1.00 88.94 119 GLU A C 1
ATOM 887 O O . GLU A 1 119 ? 1.801 1.060 6.119 1.00 88.94 119 GLU A O 1
ATOM 892 N N . ILE A 1 120 ? 1.131 -1.073 5.905 1.00 89.81 120 ILE A N 1
ATOM 893 C CA . ILE A 1 120 ? 0.236 -0.820 4.768 1.00 89.81 120 ILE A CA 1
ATOM 894 C C . ILE A 1 120 ? -0.864 0.196 5.118 1.00 89.81 120 ILE A C 1
ATOM 896 O O . ILE A 1 120 ? -1.277 0.985 4.272 1.00 89.81 120 ILE A O 1
ATOM 900 N N . ALA A 1 121 ? -1.261 0.270 6.395 1.00 85.12 121 ALA A N 1
ATOM 901 C CA . ALA A 1 121 ? -2.203 1.266 6.901 1.00 85.12 121 ALA A CA 1
ATOM 902 C C . ALA A 1 121 ? -1.651 2.707 6.881 1.00 85.12 121 ALA A C 1
ATOM 904 O O . ALA A 1 121 ? -2.415 3.652 7.060 1.00 85.12 121 ALA A O 1
ATOM 905 N N . LYS A 1 122 ? -0.337 2.895 6.675 1.00 84.88 122 LYS A N 1
ATOM 906 C CA . LYS A 1 122 ? 0.290 4.219 6.519 1.00 84.88 122 LYS A CA 1
ATOM 907 C C . LYS A 1 122 ? 0.138 4.786 5.111 1.00 84.88 122 LYS A C 1
ATOM 909 O O . LYS A 1 122 ? 0.364 5.979 4.940 1.00 84.88 122 LYS A O 1
ATOM 914 N N . CYS A 1 123 ? -0.273 3.985 4.124 1.00 84.50 123 CYS A N 1
ATOM 915 C CA . CYS A 1 123 ? -0.719 4.480 2.817 1.00 84.50 123 CYS A CA 1
ATOM 916 C C . CYS A 1 123 ? -2.109 5.132 2.951 1.00 84.50 123 CYS A C 1
ATOM 918 O O . CYS A 1 123 ? -3.085 4.731 2.314 1.00 84.50 123 CYS A O 1
ATOM 920 N N . LYS A 1 124 ? -2.205 6.095 3.870 1.00 73.44 124 LYS A N 1
ATOM 921 C CA . LYS A 1 124 ? -3.419 6.761 4.317 1.00 73.44 124 LYS A CA 1
ATOM 922 C C . LYS A 1 124 ? -3.255 8.268 4.165 1.00 73.44 124 LYS A C 1
ATOM 924 O O . LYS A 1 124 ? -2.161 8.816 4.267 1.00 73.44 124 LYS A O 1
ATOM 929 N N . GLN A 1 125 ? -4.389 8.920 3.960 1.00 62.16 125 GLN A N 1
ATOM 930 C CA . GLN A 1 125 ? -4.552 10.358 3.863 1.00 62.16 125 GLN A CA 1
ATOM 931 C C . GLN A 1 125 ? -3.900 11.101 5.041 1.00 62.16 125 GLN A C 1
ATOM 933 O O . GLN A 1 125 ? -4.334 10.974 6.187 1.00 62.16 125 GLN A O 1
ATOM 938 N N . PHE A 1 126 ? -2.877 11.912 4.761 1.00 55.69 126 PHE A N 1
ATOM 939 C CA . PHE A 1 126 ? -2.239 12.775 5.767 1.00 55.69 126 PHE A CA 1
ATOM 940 C C . PHE A 1 126 ? -2.788 14.206 5.785 1.00 55.69 126 PHE A C 1
ATOM 942 O O . PHE A 1 126 ? -2.432 14.982 6.671 1.00 55.69 126 PHE A O 1
ATOM 949 N N . THR A 1 127 ? -3.653 14.585 4.841 1.00 50.12 127 THR A N 1
ATOM 950 C CA . THR A 1 127 ? -4.157 15.958 4.740 1.00 50.12 127 THR A CA 1
ATOM 951 C C . THR A 1 127 ? -5.631 16.005 4.354 1.00 50.12 127 THR A C 1
ATOM 953 O O . THR A 1 127 ? -6.060 15.397 3.379 1.00 50.12 127 THR A O 1
ATOM 956 N N . HIS A 1 128 ? -6.392 16.824 5.087 1.00 49.34 128 HIS A N 1
ATOM 957 C CA . HIS A 1 128 ? -7.814 17.133 4.863 1.00 49.34 128 HIS A CA 1
ATOM 958 C C . HIS A 1 128 ? -8.149 17.672 3.452 1.00 49.34 128 HIS A C 1
ATOM 960 O O . HIS A 1 128 ? -9.320 17.832 3.124 1.00 49.34 128 HIS A O 1
ATOM 966 N N . LEU A 1 129 ? -7.137 17.982 2.634 1.00 44.78 129 LEU A N 1
ATOM 967 C CA . LEU A 1 129 ? -7.246 18.688 1.352 1.00 44.78 129 LEU A CA 1
ATOM 968 C C . LEU A 1 129 ? -6.884 17.834 0.125 1.00 44.78 129 LEU A C 1
ATOM 970 O O . LEU A 1 129 ? -7.091 18.289 -0.995 1.00 44.78 129 LEU A O 1
ATOM 974 N N . TYR A 1 130 ? -6.371 16.613 0.307 1.00 47.16 130 TYR A N 1
ATOM 975 C CA . TYR A 1 130 ? -6.071 15.688 -0.792 1.00 47.16 130 TYR A CA 1
ATOM 976 C C . TYR A 1 130 ? -6.823 14.379 -0.590 1.00 47.16 130 TYR A C 1
ATOM 978 O O . TYR A 1 130 ? -6.725 13.788 0.479 1.00 47.16 130 TYR A O 1
ATOM 986 N N . LEU A 1 131 ? -7.529 13.898 -1.617 1.00 52.81 131 LEU A N 1
ATOM 987 C CA . LEU A 1 131 ? -8.159 12.567 -1.669 1.00 52.81 131 LEU A CA 1
ATOM 988 C C . LEU A 1 131 ? -7.098 11.463 -1.882 1.00 52.81 131 LEU A C 1
ATOM 990 O O . LEU A 1 131 ? -7.194 10.669 -2.812 1.00 52.81 131 LEU A O 1
ATOM 994 N N . GLY A 1 132 ? -6.022 11.492 -1.095 1.00 61.28 132 GLY A N 1
ATOM 995 C CA . GLY A 1 132 ? -4.884 10.581 -1.214 1.00 61.28 132 GLY A CA 1
ATOM 996 C C . GLY A 1 132 ? -4.985 9.421 -0.230 1.00 61.28 132 GLY A C 1
ATOM 997 O O . GLY A 1 132 ? -5.252 9.639 0.949 1.00 61.28 132 GLY A O 1
ATOM 998 N N . GLY A 1 133 ? -4.764 8.199 -0.702 1.00 80.06 133 GLY A N 1
ATOM 999 C CA . GLY A 1 133 ? -4.794 6.977 0.100 1.00 80.06 133 GLY A CA 1
ATOM 1000 C C . GLY A 1 133 ? -5.121 5.765 -0.763 1.00 80.06 133 GLY A C 1
ATOM 1001 O O . GLY A 1 133 ? -5.688 5.903 -1.846 1.00 80.06 133 GLY A O 1
ATOM 1002 N N . LEU A 1 134 ? -4.776 4.570 -0.283 1.00 89.62 134 LEU A N 1
ATOM 1003 C CA . LEU A 1 134 ? -5.036 3.341 -1.027 1.00 89.62 134 LEU A CA 1
ATOM 1004 C C . LEU A 1 134 ? -6.553 3.119 -1.164 1.00 89.62 134 LEU A C 1
ATOM 1006 O O . LEU A 1 134 ? -7.247 2.971 -0.158 1.00 89.62 134 LEU A O 1
ATOM 1010 N N . THR A 1 135 ? -7.050 3.098 -2.401 1.00 92.56 135 THR A N 1
ATOM 1011 C CA . THR A 1 135 ? -8.448 2.800 -2.754 1.00 92.56 135 THR A CA 1
ATOM 1012 C C . THR A 1 135 ? -8.595 1.432 -3.413 1.00 92.56 135 THR A C 1
ATOM 1014 O O . THR A 1 135 ? -9.671 0.840 -3.379 1.00 92.56 135 THR A O 1
ATOM 1017 N N . MET A 1 136 ? -7.519 0.884 -3.985 1.00 94.88 136 MET A N 1
ATOM 1018 C CA . MET A 1 136 ? -7.544 -0.438 -4.606 1.00 94.88 136 MET A CA 1
ATOM 1019 C C . MET A 1 136 ? -6.347 -1.289 -4.182 1.00 94.88 136 MET A C 1
ATOM 1021 O O . MET A 1 136 ? -5.193 -0.909 -4.384 1.00 94.88 136 MET A O 1
ATOM 1025 N N . PHE A 1 137 ? -6.621 -2.478 -3.653 1.00 96.69 137 PHE A N 1
ATOM 1026 C CA . PHE A 1 137 ? -5.608 -3.472 -3.311 1.00 96.69 137 PHE A CA 1
ATOM 1027 C C . PHE A 1 137 ? -6.020 -4.844 -3.849 1.00 96.69 137 PHE A C 1
ATOM 1029 O O . PHE A 1 137 ? -6.932 -5.483 -3.322 1.00 96.69 137 PHE A O 1
ATOM 1036 N N . LEU A 1 138 ? -5.353 -5.288 -4.915 1.00 98.31 138 LEU A N 1
ATOM 1037 C CA . LEU A 1 138 ? -5.613 -6.570 -5.571 1.00 98.31 138 LEU A CA 1
ATOM 1038 C C . LEU A 1 138 ? -4.380 -7.458 -5.425 1.00 98.31 138 LEU A C 1
ATOM 1040 O O . LEU A 1 138 ? -3.372 -7.234 -6.089 1.00 98.31 138 LEU A O 1
ATOM 1044 N N . ALA A 1 139 ? -4.446 -8.447 -4.543 1.00 98.25 139 ALA A N 1
ATOM 1045 C CA . ALA A 1 139 ? -3.349 -9.364 -4.239 1.00 98.25 139 ALA A CA 1
ATOM 1046 C C . ALA A 1 139 ? -3.788 -10.836 -4.295 1.00 98.25 139 ALA A C 1
ATOM 1048 O O . ALA A 1 139 ? -3.147 -11.704 -3.701 1.00 98.25 139 ALA A O 1
ATOM 1049 N N . GLN A 1 140 ? -4.882 -11.128 -5.003 1.00 98.69 140 GLN A N 1
ATOM 1050 C CA . GLN A 1 140 ? -5.357 -12.493 -5.192 1.00 98.69 140 GLN A CA 1
ATOM 1051 C C . GLN A 1 140 ? -4.364 -13.364 -5.969 1.00 98.69 140 GLN A C 1
ATOM 1053 O O . GLN A 1 140 ? -3.525 -12.845 -6.709 1.00 98.69 140 GLN A O 1
ATOM 1058 N N . ASP A 1 141 ? -4.489 -14.681 -5.823 1.00 98.69 141 ASP A N 1
ATOM 1059 C CA . ASP A 1 141 ? -3.671 -15.675 -6.529 1.00 98.69 141 ASP A CA 1
ATOM 1060 C C . ASP A 1 141 ? -2.174 -15.475 -6.239 1.00 98.69 141 ASP A C 1
ATOM 1062 O O . ASP A 1 141 ? -1.382 -15.135 -7.120 1.00 98.69 141 ASP A O 1
ATOM 1066 N N . ASN A 1 142 ? -1.814 -15.610 -4.961 1.00 98.75 142 ASN A N 1
ATOM 1067 C CA . ASN A 1 142 ? -0.454 -15.481 -4.435 1.00 98.75 142 ASN A CA 1
ATOM 1068 C C . ASN A 1 142 ? -0.211 -16.522 -3.321 1.00 98.75 142 ASN A C 1
ATOM 1070 O O . ASN A 1 142 ? -1.020 -17.418 -3.092 1.00 98.75 142 ASN A O 1
ATOM 1074 N N . GLN A 1 143 ? 0.930 -16.432 -2.635 1.00 98.38 143 GLN A N 1
ATOM 1075 C CA . GLN A 1 143 ? 1.298 -17.284 -1.497 1.00 98.38 143 GLN A CA 1
ATOM 1076 C C . GLN A 1 143 ? 1.364 -16.477 -0.186 1.00 98.38 143 GLN A C 1
ATOM 1078 O O . GLN A 1 143 ? 2.090 -16.842 0.743 1.00 98.38 143 GLN A O 1
ATOM 1083 N N . LEU A 1 144 ? 0.636 -15.356 -0.104 1.00 98.38 144 LEU A N 1
ATOM 1084 C CA . LEU A 1 144 ? 0.636 -14.485 1.072 1.00 98.38 144 LEU A CA 1
ATOM 1085 C C . LEU A 1 144 ? 0.029 -15.221 2.266 1.00 98.38 144 LEU A C 1
ATOM 1087 O O . LEU A 1 144 ? -0.884 -16.027 2.114 1.00 98.38 144 LEU A O 1
ATOM 1091 N N . SER A 1 145 ? 0.536 -14.949 3.463 1.00 98.06 145 SER A N 1
ATOM 1092 C CA . SER A 1 145 ? 0.235 -15.725 4.668 1.00 98.06 145 SER A CA 1
ATOM 1093 C C . SER A 1 145 ? 0.071 -14.854 5.913 1.00 98.06 145 SER A C 1
ATOM 1095 O O . SER A 1 145 ? 0.313 -13.648 5.887 1.00 98.06 145 SER A O 1
ATOM 1097 N N . GLY A 1 146 ? -0.321 -15.468 7.029 1.00 96.94 146 GLY A N 1
ATOM 1098 C CA . GLY A 1 146 ? -0.517 -14.768 8.299 1.00 96.94 146 GLY A CA 1
ATOM 1099 C C . GLY A 1 146 ? -1.847 -14.022 8.353 1.00 96.94 146 GLY A C 1
ATOM 1100 O O . GLY A 1 146 ? -2.778 -14.337 7.617 1.00 96.94 146 GLY A O 1
ATOM 1101 N N . GLN A 1 147 ? -1.959 -13.044 9.248 1.00 96.88 147 GLN A N 1
ATOM 1102 C CA . GLN A 1 147 ? -3.202 -12.294 9.435 1.00 96.88 147 GLN A CA 1
ATOM 1103 C C . GLN A 1 147 ? -3.338 -11.157 8.420 1.00 96.88 147 GLN A C 1
ATOM 1105 O O . GLN A 1 147 ? -2.354 -10.510 8.059 1.00 96.88 147 GLN A O 1
ATOM 1110 N N . ILE A 1 148 ? -4.574 -10.867 8.008 1.00 96.31 148 ILE A N 1
ATOM 1111 C CA . ILE A 1 148 ? -4.878 -9.672 7.216 1.00 96.31 148 ILE A CA 1
ATOM 1112 C C . ILE A 1 148 ? -4.739 -8.449 8.140 1.00 96.31 148 ILE A C 1
ATOM 1114 O O . ILE A 1 148 ? -5.469 -8.360 9.133 1.00 96.31 148 ILE A O 1
ATOM 1118 N N . PRO A 1 149 ? -3.831 -7.495 7.858 1.00 93.81 149 PRO A N 1
ATOM 1119 C CA . PRO A 1 149 ? -3.694 -6.299 8.678 1.00 93.81 149 PRO A CA 1
ATOM 1120 C C . PRO A 1 149 ? -4.939 -5.413 8.569 1.00 93.81 149 PRO A C 1
ATOM 1122 O O . PRO A 1 149 ? -5.717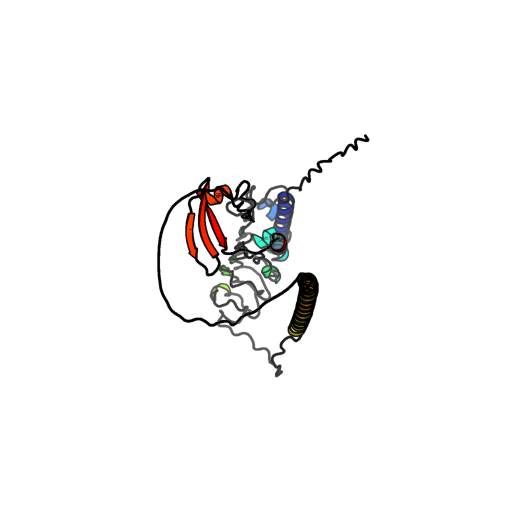 -5.491 7.618 1.00 93.81 149 PRO A O 1
ATOM 1125 N N . LYS A 1 150 ? -5.132 -4.524 9.546 1.00 88.75 150 LYS A N 1
ATOM 1126 C CA . LYS A 1 150 ? -6.253 -3.582 9.533 1.00 88.75 150 LYS A CA 1
ATOM 1127 C C . LYS A 1 150 ? -5.987 -2.451 8.533 1.00 88.75 150 LYS A C 1
ATOM 1129 O O . LYS A 1 150 ? -5.351 -1.458 8.880 1.00 88.75 150 LYS A O 1
ATOM 1134 N N . PHE A 1 151 ? -6.470 -2.613 7.304 1.00 88.69 151 PHE A N 1
ATOM 1135 C CA . PHE A 1 151 ? -6.524 -1.539 6.313 1.00 88.69 151 PHE A CA 1
ATOM 1136 C C . PHE A 1 151 ? -7.534 -0.462 6.729 1.00 88.69 151 PHE A C 1
ATOM 1138 O O . PHE A 1 151 ? -8.403 -0.685 7.578 1.00 88.69 151 PHE A O 1
ATOM 1145 N N . ASP A 1 152 ? -7.455 0.701 6.086 1.00 86.62 152 ASP A N 1
ATOM 1146 C CA . ASP A 1 152 ? -8.551 1.665 6.107 1.00 86.62 152 ASP A CA 1
ATOM 1147 C C . ASP A 1 152 ? -9.640 1.239 5.111 1.00 86.62 152 ASP A C 1
ATOM 1149 O O . ASP A 1 152 ? -9.770 1.793 4.022 1.00 86.62 152 ASP A O 1
ATOM 1153 N N . PHE A 1 153 ? -10.400 0.200 5.469 1.00 86.12 153 PHE A N 1
ATOM 1154 C CA . PHE A 1 153 ? -11.431 -0.381 4.600 1.00 86.12 153 PHE A CA 1
ATOM 1155 C C . PHE A 1 153 ? -12.533 0.609 4.207 1.00 86.12 153 PHE A C 1
ATOM 1157 O O . PHE A 1 153 ? -13.217 0.372 3.221 1.00 86.12 153 PHE A O 1
ATOM 1164 N N . SER A 1 154 ? -12.676 1.726 4.929 1.00 85.56 154 SER A N 1
ATOM 1165 C CA . SER A 1 154 ? -13.617 2.793 4.573 1.00 85.56 154 SER A CA 1
ATOM 1166 C C . SER A 1 154 ? -13.199 3.585 3.330 1.00 85.56 154 SER A C 1
ATOM 1168 O O . SER A 1 154 ? -14.049 4.188 2.682 1.00 85.56 154 SER A O 1
ATOM 1170 N N . ASN A 1 155 ? -11.905 3.565 2.991 1.00 86.50 155 ASN A N 1
ATOM 1171 C CA . ASN A 1 155 ? -11.339 4.240 1.824 1.00 86.50 155 ASN A CA 1
ATOM 1172 C C . ASN A 1 155 ? -11.110 3.290 0.633 1.00 86.50 155 ASN A C 1
ATOM 1174 O O . ASN A 1 155 ? -10.802 3.747 -0.463 1.00 86.50 155 ASN A O 1
ATOM 1178 N N . LEU A 1 156 ? -11.208 1.972 0.840 1.00 90.56 156 LEU A N 1
ATOM 1179 C CA . LEU A 1 156 ? -10.995 0.981 -0.212 1.00 90.56 156 LEU A CA 1
ATOM 1180 C C . LEU A 1 156 ? -12.286 0.766 -1.016 1.00 90.56 156 LEU A C 1
ATOM 1182 O O . LEU A 1 156 ? -13.295 0.320 -0.480 1.00 90.56 156 LEU A O 1
ATOM 1186 N N . ASP A 1 157 ? -12.212 1.007 -2.321 1.00 91.94 157 ASP A N 1
ATOM 1187 C CA . ASP A 1 157 ? -13.260 0.686 -3.294 1.00 91.94 157 ASP A CA 1
ATOM 1188 C C . ASP A 1 157 ? -13.132 -0.758 -3.792 1.00 91.94 157 ASP A C 1
ATOM 1190 O O . ASP A 1 157 ? -14.123 -1.429 -4.075 1.00 91.94 157 ASP A O 1
ATOM 1194 N N . GLN A 1 158 ? -11.894 -1.245 -3.929 1.00 94.81 158 GLN A N 1
ATOM 1195 C CA . GLN A 1 158 ? -11.607 -2.597 -4.400 1.00 94.81 158 GLN A CA 1
ATOM 1196 C C . GLN A 1 158 ? -10.588 -3.278 -3.498 1.00 94.81 158 GLN A C 1
ATOM 1198 O O . GLN A 1 158 ? -9.476 -2.792 -3.294 1.00 94.81 158 GLN A O 1
ATOM 1203 N N . PHE A 1 159 ? -10.954 -4.451 -2.999 1.00 97.19 159 PHE A N 1
ATOM 1204 C CA . PHE A 1 159 ? -10.082 -5.277 -2.185 1.00 97.19 159 PHE A CA 1
ATOM 1205 C C . PHE A 1 159 ? -10.271 -6.738 -2.565 1.00 97.19 159 PHE A C 1
ATOM 1207 O O . PHE A 1 159 ? -11.396 -7.247 -2.555 1.00 97.19 159 PHE A O 1
ATOM 1214 N N . ASN A 1 160 ? -9.178 -7.417 -2.902 1.00 98.25 160 ASN A N 1
ATOM 1215 C CA . ASN A 1 160 ? -9.200 -8.848 -3.158 1.00 98.25 160 ASN A CA 1
ATOM 1216 C C . ASN A 1 160 ? -7.897 -9.511 -2.700 1.00 98.25 160 ASN A C 1
ATOM 1218 O O . ASN A 1 160 ? -6.810 -9.154 -3.151 1.00 98.25 160 ASN A O 1
ATOM 1222 N N . VAL A 1 161 ? -8.029 -10.485 -1.805 1.00 98.31 161 VAL A N 1
ATOM 1223 C CA . VAL A 1 161 ? -6.949 -11.314 -1.255 1.00 98.31 161 VAL A CA 1
ATOM 1224 C C . VAL A 1 161 ? -7.288 -12.803 -1.369 1.00 98.31 161 VAL A C 1
ATOM 1226 O O . VAL A 1 161 ? -6.781 -13.630 -0.608 1.00 98.31 161 VAL A O 1
ATOM 1229 N N . SER A 1 162 ? -8.174 -13.162 -2.302 1.00 98.62 162 SER A N 1
ATOM 1230 C CA . SER A 1 162 ? -8.586 -14.544 -2.516 1.00 98.62 162 SER A CA 1
ATOM 1231 C C . SER A 1 162 ? -7.423 -15.425 -2.968 1.00 98.62 162 SER A C 1
ATOM 1233 O O . SER A 1 162 ? -6.436 -14.927 -3.507 1.00 98.62 162 SER A O 1
ATOM 1235 N N . ASN A 1 163 ? -7.548 -16.737 -2.783 1.00 98.62 163 ASN A N 1
ATOM 1236 C CA . ASN A 1 163 ? -6.571 -17.734 -3.235 1.00 98.62 163 ASN A CA 1
ATOM 1237 C C . ASN A 1 163 ? -5.149 -17.418 -2.735 1.00 98.62 163 ASN A C 1
ATOM 1239 O O . ASN A 1 163 ? -4.223 -17.191 -3.511 1.00 98.62 163 ASN A O 1
ATOM 1243 N N . ASN A 1 164 ? -5.020 -17.343 -1.414 1.00 98.81 164 ASN A N 1
ATOM 1244 C CA . ASN A 1 164 ? -3.778 -17.124 -0.682 1.00 98.81 164 ASN A CA 1
ATOM 1245 C C . ASN A 1 164 ? -3.750 -18.077 0.529 1.00 98.81 164 ASN A C 1
ATOM 1247 O O . ASN A 1 164 ? -4.585 -18.972 0.662 1.00 98.81 164 ASN A O 1
ATOM 1251 N N . ASN A 1 165 ? -2.790 -17.890 1.430 1.00 98.38 165 ASN A N 1
ATOM 1252 C CA . ASN A 1 165 ? -2.610 -18.685 2.639 1.00 98.38 165 ASN A CA 1
ATOM 1253 C C . ASN A 1 165 ? -2.823 -17.854 3.923 1.00 98.38 165 ASN A C 1
ATOM 1255 O O . ASN A 1 165 ? -2.149 -18.078 4.933 1.00 98.38 165 ASN A O 1
ATOM 1259 N N . PHE A 1 166 ? -3.722 -16.858 3.883 1.00 98.31 166 PHE A N 1
ATOM 1260 C CA . PHE A 1 166 ? -4.065 -16.049 5.056 1.00 98.31 166 PHE A CA 1
ATOM 1261 C C . PHE A 1 166 ? -4.786 -16.883 6.125 1.00 98.31 166 PHE A C 1
ATOM 1263 O O . PHE A 1 166 ? -5.516 -17.833 5.825 1.00 98.31 166 PHE A O 1
ATOM 1270 N N . SER A 1 167 ? -4.610 -16.486 7.384 1.00 97.38 167 SER A N 1
ATOM 1271 C CA . SER A 1 167 ? -5.129 -17.182 8.556 1.00 97.38 167 SER A CA 1
ATOM 1272 C C . SER A 1 167 ? -5.708 -16.231 9.604 1.00 97.38 167 SER A C 1
ATOM 1274 O O . SER A 1 167 ? -5.387 -15.041 9.660 1.00 97.38 167 SER A O 1
ATOM 1276 N N . GLY A 1 168 ? -6.587 -16.766 10.453 1.00 96.25 168 GLY A N 1
ATOM 1277 C CA . GLY A 1 168 ? -7.206 -16.019 11.547 1.00 96.25 168 GLY A CA 1
ATOM 1278 C C . GLY A 1 168 ? -8.467 -15.238 11.149 1.00 96.25 168 GLY A C 1
ATOM 1279 O O . GLY A 1 168 ? -9.042 -15.473 10.082 1.00 96.25 168 GLY A O 1
ATOM 1280 N N . PRO A 1 169 ? -8.952 -14.348 12.035 1.00 96.50 169 PRO A N 1
ATOM 1281 C CA . PRO A 1 169 ? -10.185 -13.609 11.807 1.00 96.50 169 PRO A CA 1
ATOM 1282 C C . PRO A 1 169 ? -10.015 -12.547 10.720 1.00 96.50 169 PRO A C 1
ATOM 1284 O O . PRO A 1 169 ? -9.045 -11.788 10.724 1.00 96.50 169 PRO A O 1
ATOM 1287 N N . ILE A 1 170 ? -11.004 -12.441 9.835 1.00 96.00 170 ILE A N 1
ATOM 1288 C CA . ILE A 1 170 ? -11.125 -11.309 8.917 1.00 96.00 170 ILE A CA 1
ATOM 1289 C C . ILE A 1 170 ? -11.396 -10.042 9.752 1.00 96.00 170 ILE A C 1
ATOM 1291 O O . ILE A 1 170 ? -12.309 -10.053 10.587 1.00 96.00 170 ILE A O 1
ATOM 1295 N N . PRO A 1 171 ? -10.612 -8.958 9.575 1.00 94.06 171 PRO A N 1
ATOM 1296 C CA . PRO A 1 171 ? -10.877 -7.680 10.228 1.00 94.06 171 PRO A CA 1
ATOM 1297 C C . PRO A 1 171 ? -12.280 -7.150 9.916 1.00 94.06 171 PRO A C 1
ATOM 1299 O O . PRO A 1 171 ? -12.894 -7.532 8.926 1.00 94.06 171 PRO A O 1
ATOM 1302 N N . ASP A 1 172 ? -12.788 -6.221 10.725 1.00 91.62 172 ASP A N 1
ATOM 1303 C CA . ASP A 1 172 ? -14.055 -5.564 10.399 1.00 91.62 172 ASP A CA 1
ATOM 1304 C C . ASP A 1 172 ? -13.915 -4.726 9.117 1.00 91.62 172 ASP A C 1
ATOM 1306 O O . ASP A 1 172 ? -13.278 -3.671 9.106 1.00 91.62 172 ASP A O 1
ATOM 1310 N N . VAL A 1 173 ? -14.501 -5.241 8.037 1.00 91.12 173 VAL A N 1
ATOM 1311 C CA . VAL A 1 173 ? -14.510 -4.645 6.695 1.00 91.12 173 VAL A CA 1
ATOM 1312 C C . VAL A 1 173 ? -15.766 -3.810 6.431 1.00 91.12 173 VAL A C 1
ATOM 1314 O O . VAL A 1 173 ? -16.014 -3.429 5.290 1.00 91.12 173 VAL A O 1
ATOM 1317 N N . GLY A 1 174 ? -16.612 -3.575 7.444 1.00 85.38 174 GLY A N 1
ATOM 1318 C CA . GLY A 1 174 ? -17.802 -2.722 7.333 1.00 85.38 174 GLY A CA 1
ATOM 1319 C C . GLY A 1 174 ? -18.840 -3.182 6.300 1.00 85.38 174 GLY A C 1
ATOM 1320 O O . GLY A 1 174 ? -19.687 -2.397 5.892 1.00 85.38 174 GLY A O 1
ATOM 1321 N N . GLY A 1 175 ? -18.770 -4.436 5.842 1.00 83.81 175 GLY A N 1
ATOM 1322 C CA . GLY A 1 175 ? -19.641 -4.967 4.788 1.00 83.81 175 GLY A CA 1
ATOM 1323 C C . GLY A 1 175 ? -19.321 -4.482 3.367 1.00 83.81 175 GLY A C 1
ATOM 1324 O O . GLY A 1 175 ? -20.112 -4.745 2.467 1.00 83.81 175 GLY A O 1
ATOM 1325 N N . HIS A 1 176 ? -18.181 -3.816 3.147 1.00 86.44 176 HIS A N 1
ATOM 1326 C CA . HIS A 1 176 ? -17.783 -3.282 1.836 1.00 86.44 176 HIS A CA 1
ATOM 1327 C C . HIS A 1 176 ? -17.368 -4.363 0.826 1.00 86.44 176 HIS A C 1
ATOM 1329 O O . HIS A 1 176 ? -17.462 -4.152 -0.381 1.00 86.44 176 HIS A O 1
ATOM 1335 N N . PHE A 1 177 ? -16.925 -5.529 1.308 1.00 94.06 177 PHE A N 1
ATOM 1336 C CA . PHE A 1 177 ? -16.377 -6.597 0.470 1.00 94.06 177 PHE A CA 1
ATOM 1337 C C . PHE A 1 177 ? -17.135 -7.910 0.655 1.00 94.06 177 PHE A C 1
ATOM 1339 O O . PHE A 1 177 ? -17.509 -8.289 1.768 1.00 94.06 177 PHE A O 1
ATOM 1346 N N . SER A 1 178 ? -17.349 -8.616 -0.452 1.00 94.75 178 SER A N 1
ATOM 1347 C CA . SER A 1 178 ? -18.040 -9.904 -0.498 1.00 94.75 178 SER A CA 1
ATOM 1348 C C . SER A 1 178 ? -17.135 -11.067 -0.080 1.00 94.75 178 SER A C 1
ATOM 1350 O O . SER A 1 178 ? -15.913 -10.948 -0.010 1.00 94.75 178 SER A O 1
ATOM 1352 N N . ASN A 1 179 ? -17.740 -12.239 0.146 1.00 96.19 179 ASN A N 1
ATOM 1353 C CA . ASN A 1 179 ? -17.018 -13.483 0.442 1.00 96.19 179 ASN A CA 1
ATOM 1354 C C . ASN A 1 179 ? -15.943 -13.833 -0.609 1.00 96.19 179 ASN A C 1
ATOM 1356 O O . ASN A 1 179 ? -14.908 -14.400 -0.259 1.00 96.19 179 ASN A O 1
ATOM 1360 N N . SER A 1 180 ? -16.149 -13.444 -1.870 1.00 96.88 180 SER A N 1
ATOM 1361 C CA . SER A 1 180 ? -15.250 -13.725 -2.985 1.00 96.88 180 SER A CA 1
ATOM 1362 C C . SER A 1 180 ? -13.870 -13.122 -2.762 1.00 96.88 180 SER A C 1
ATOM 1364 O O . SER A 1 180 ? -12.889 -13.809 -3.023 1.00 96.88 180 SER A O 1
ATOM 1366 N N . SER A 1 181 ? -13.789 -11.919 -2.179 1.00 97.75 181 SER A N 1
ATOM 1367 C CA . SER A 1 181 ? -12.531 -11.223 -1.873 1.00 97.75 181 SER A CA 1
ATOM 1368 C C . SER A 1 181 ? -11.638 -11.952 -0.864 1.00 97.75 181 SER A C 1
ATOM 1370 O O . SER A 1 181 ? -10.462 -11.619 -0.752 1.00 97.75 181 SER A O 1
ATOM 1372 N N . PHE A 1 182 ? -12.179 -12.927 -0.126 1.00 97.81 182 PHE A N 1
ATOM 1373 C CA . PHE A 1 182 ? -11.473 -13.670 0.928 1.00 97.81 182 PHE A CA 1
ATOM 1374 C C . PHE A 1 182 ? -11.447 -15.184 0.681 1.00 97.81 182 PHE A C 1
ATOM 1376 O O . PHE A 1 182 ? -10.812 -15.924 1.433 1.00 97.81 182 PHE A O 1
ATOM 1383 N N . SER A 1 183 ? -12.144 -15.656 -0.355 1.00 97.81 183 SER A N 1
ATOM 1384 C CA . SER A 1 183 ? -12.260 -17.077 -0.694 1.00 97.81 183 SER A CA 1
ATOM 1385 C C . SER A 1 183 ? -10.901 -17.719 -1.008 1.00 97.81 183 SER A C 1
ATOM 1387 O O . SER A 1 183 ? -9.924 -17.025 -1.270 1.00 97.81 183 SER A O 1
ATOM 1389 N N . GLY A 1 184 ? -10.800 -19.049 -0.935 1.00 97.31 184 GLY A N 1
ATOM 1390 C CA . GLY A 1 184 ? -9.546 -19.752 -1.241 1.00 97.31 184 GLY A CA 1
ATOM 1391 C C . GLY A 1 184 ? -8.421 -19.558 -0.216 1.00 97.31 184 GLY A C 1
ATOM 1392 O O . GLY A 1 184 ? -7.277 -19.848 -0.532 1.00 97.31 184 GLY A O 1
ATOM 1393 N N . ASN A 1 185 ? -8.736 -19.087 0.997 1.00 98.19 185 ASN A N 1
ATOM 1394 C CA . ASN A 1 185 ? -7.824 -19.026 2.143 1.00 98.19 185 ASN A CA 1
ATOM 1395 C C . ASN A 1 185 ? -8.298 -20.020 3.224 1.00 98.19 185 ASN A C 1
ATOM 1397 O O . ASN A 1 185 ? -9.252 -19.713 3.947 1.00 98.19 185 ASN A O 1
ATOM 1401 N N . PRO A 1 186 ? -7.689 -21.216 3.349 1.00 95.81 186 PRO A N 1
ATOM 1402 C CA . PRO A 1 186 ? -8.230 -22.296 4.182 1.00 95.81 186 PRO A CA 1
ATOM 1403 C C . PRO A 1 186 ? -8.343 -21.955 5.672 1.00 95.81 186 PRO A C 1
ATOM 1405 O O . PRO A 1 186 ? -9.258 -22.427 6.351 1.00 95.81 186 PRO A O 1
ATOM 1408 N N . GLU A 1 187 ? -7.431 -21.129 6.187 1.00 96.94 187 GLU A N 1
ATOM 1409 C CA . GLU A 1 187 ? -7.322 -20.805 7.612 1.00 96.94 187 GLU A CA 1
ATOM 1410 C C . GLU A 1 187 ? -8.014 -19.495 8.015 1.00 96.94 187 GLU A C 1
ATOM 1412 O O . GLU A 1 187 ? -8.116 -19.211 9.210 1.00 96.94 187 GLU A O 1
ATOM 1417 N N . LEU A 1 188 ? -8.550 -18.720 7.064 1.00 97.12 188 LEU A N 1
ATOM 1418 C CA . LEU A 1 188 ? -9.369 -17.548 7.383 1.00 97.12 188 LEU A CA 1
ATOM 1419 C C . LEU A 1 188 ? -10.710 -17.957 8.004 1.00 97.12 188 LEU A C 1
ATOM 1421 O O . LEU A 1 188 ? -11.232 -19.050 7.762 1.00 97.12 188 LEU A O 1
ATOM 1425 N N . CYS A 1 189 ? -11.270 -17.071 8.821 1.00 96.38 189 CYS A N 1
ATOM 1426 C CA . CYS A 1 189 ? -12.575 -17.229 9.454 1.00 96.38 189 CYS A CA 1
ATOM 1427 C C . CYS A 1 189 ? -13.218 -15.861 9.745 1.00 96.38 189 CYS A C 1
ATOM 1429 O O . CYS A 1 189 ? -12.549 -14.831 9.727 1.00 96.38 189 CYS A O 1
ATOM 1431 N N . GLY A 1 190 ? -14.512 -15.843 10.057 1.00 94.69 190 GLY A N 1
ATOM 1432 C CA . GLY A 1 190 ? -15.277 -14.630 10.342 1.00 94.69 190 GLY A CA 1
ATOM 1433 C C . GLY A 1 190 ? -15.936 -14.025 9.101 1.00 94.69 190 GLY A C 1
ATOM 1434 O O . GLY A 1 190 ? -15.670 -14.418 7.966 1.00 94.69 190 GLY A O 1
ATOM 1435 N N . LYS A 1 191 ? -16.831 -13.055 9.319 1.00 93.44 191 LYS A N 1
ATOM 1436 C CA . LYS A 1 191 ? -17.550 -12.371 8.232 1.00 93.44 191 LYS A CA 1
ATOM 1437 C C . LYS A 1 191 ? -16.553 -11.654 7.301 1.00 93.44 191 LYS A C 1
ATOM 1439 O O . LYS A 1 191 ? -15.605 -11.064 7.807 1.00 93.44 191 LYS A O 1
ATOM 1444 N N . PRO A 1 192 ? -16.767 -11.654 5.971 1.00 94.12 192 PRO A N 1
ATOM 1445 C CA . PRO A 1 192 ? -17.961 -12.117 5.254 1.00 94.12 192 PRO A CA 1
ATOM 1446 C C . PRO A 1 192 ? -17.978 -13.618 4.908 1.00 94.12 192 PRO A C 1
ATOM 1448 O O . PRO A 1 192 ? -18.890 -14.060 4.210 1.00 94.12 192 PRO A O 1
ATOM 1451 N N . LEU A 1 193 ? -17.003 -14.415 5.358 1.00 93.94 193 LEU A N 1
ATOM 1452 C CA . LEU A 1 193 ? -17.046 -15.867 5.178 1.00 93.94 193 LEU A CA 1
ATOM 1453 C C . LEU A 1 193 ? -18.065 -16.500 6.138 1.00 93.94 193 LEU A C 1
ATOM 1455 O O . LEU A 1 193 ? -18.281 -16.023 7.250 1.00 93.94 193 LEU A O 1
ATOM 1459 N N . SER A 1 194 ? -18.674 -17.612 5.719 1.00 92.31 194 SER A N 1
ATOM 1460 C CA . SER A 1 194 ? -19.591 -18.393 6.566 1.00 92.31 194 SER A CA 1
ATOM 1461 C C . SER A 1 194 ? -18.870 -19.185 7.661 1.00 92.31 194 SER A C 1
ATOM 1463 O O . SER A 1 194 ? -19.505 -19.640 8.605 1.00 92.31 194 SER A O 1
ATOM 1465 N N . LYS A 1 195 ? -17.550 -19.376 7.533 1.00 93.62 195 LYS A N 1
ATOM 1466 C CA . LYS A 1 195 ? -16.730 -20.107 8.501 1.00 93.62 195 LYS A CA 1
ATOM 1467 C C . LYS A 1 195 ? -16.560 -19.277 9.770 1.00 93.62 195 LYS A C 1
ATOM 1469 O O . LYS A 1 195 ? -15.936 -18.219 9.737 1.00 93.62 195 LYS A O 1
ATOM 1474 N N . GLU A 1 196 ? -17.075 -19.768 10.888 1.00 93.12 196 GLU A N 1
ATOM 1475 C CA . GLU A 1 196 ? -16.898 -19.122 12.188 1.00 93.12 196 GLU A CA 1
ATOM 1476 C C . GLU A 1 196 ? -15.458 -19.263 12.691 1.00 93.12 196 GLU A C 1
ATOM 1478 O O . GLU A 1 196 ? -14.762 -20.240 12.401 1.00 93.12 196 GLU A O 1
ATOM 1483 N N . CYS A 1 197 ? -14.987 -18.258 13.430 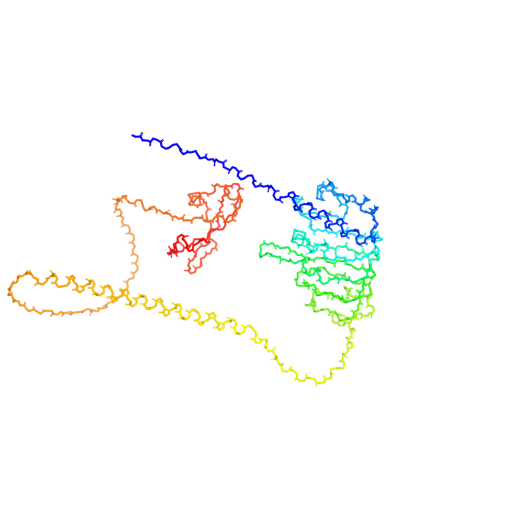1.00 93.38 197 CYS A N 1
ATOM 1484 C CA . CYS A 1 197 ? -13.686 -18.345 14.076 1.00 93.38 197 CYS A CA 1
ATOM 1485 C C . CYS A 1 197 ? -13.772 -19.204 15.336 1.00 93.38 197 CYS A C 1
ATOM 1487 O O . CYS A 1 197 ? -14.741 -19.054 16.083 1.00 93.38 197 CYS A O 1
ATOM 1489 N N . PRO A 1 198 ? -12.758 -20.043 15.622 1.00 88.31 198 PRO A N 1
ATOM 1490 C CA . PRO A 1 198 ? -12.692 -20.763 16.883 1.00 88.31 198 PRO A CA 1
ATOM 1491 C C . PRO A 1 198 ? -12.802 -19.770 18.040 1.00 88.31 198 PRO A C 1
ATOM 1493 O O . PRO A 1 198 ? -11.985 -18.855 18.168 1.00 88.31 198 PRO A O 1
ATOM 1496 N N . SER A 1 199 ? -13.824 -19.929 18.876 1.00 75.69 199 SER A N 1
ATOM 1497 C CA . SER A 1 199 ? -13.921 -19.180 20.119 1.00 75.69 199 SER A CA 1
ATOM 1498 C C . SER A 1 199 ? -12.744 -19.588 21.002 1.00 75.69 199 SER A C 1
ATOM 1500 O O . SER A 1 199 ? -12.676 -20.735 21.447 1.00 75.69 199 SER A O 1
ATOM 1502 N N . LEU A 1 200 ? -11.810 -18.668 21.255 1.00 63.28 200 LEU A N 1
ATOM 1503 C CA . LEU A 1 200 ? -10.840 -18.844 22.334 1.00 63.28 200 LEU A CA 1
ATOM 1504 C C . LEU A 1 200 ? -11.627 -19.142 23.623 1.00 63.28 200 LEU A C 1
ATOM 1506 O O . LEU A 1 200 ? -12.612 -18.440 23.877 1.00 63.28 200 LEU A O 1
ATOM 1510 N N . PRO A 1 201 ? -11.246 -20.145 24.435 1.00 49.16 201 PRO A N 1
ATOM 1511 C CA . PRO A 1 201 ? -11.857 -20.332 25.740 1.00 49.16 201 PRO A CA 1
ATOM 1512 C C . PRO A 1 201 ? -11.596 -19.074 26.578 1.00 49.16 201 PRO A C 1
ATOM 1514 O O . PRO A 1 201 ? -10.498 -18.851 27.088 1.00 49.16 201 PRO A O 1
ATOM 1517 N N . LEU A 1 202 ? -12.613 -18.217 26.673 1.00 45.69 202 LEU A N 1
ATOM 1518 C CA . LEU A 1 202 ? -12.648 -17.075 27.572 1.00 45.69 202 LEU A CA 1
ATOM 1519 C C . LEU A 1 202 ? -12.742 -17.629 28.989 1.00 45.69 202 LEU A C 1
ATOM 1521 O O . LEU A 1 202 ? -13.826 -17.939 29.480 1.00 45.69 202 LEU A O 1
ATOM 1525 N N . ASN A 1 203 ? -11.595 -17.760 29.651 1.00 44.31 203 ASN A N 1
ATOM 1526 C CA . ASN A 1 203 ? -11.591 -17.883 31.096 1.00 44.31 203 ASN A CA 1
ATOM 1527 C C . ASN A 1 203 ? -12.189 -16.581 31.649 1.00 44.31 203 ASN A C 1
ATOM 1529 O O . ASN A 1 203 ? -11.710 -15.488 31.335 1.00 44.31 203 ASN A O 1
ATOM 1533 N N . GLY A 1 204 ? -13.301 -16.709 32.372 1.00 51.47 204 GLY A N 1
ATOM 1534 C CA . GLY A 1 204 ? -14.146 -15.602 32.801 1.00 51.47 204 GLY A CA 1
ATOM 1535 C C . GLY A 1 204 ? -13.370 -14.542 33.576 1.00 51.47 204 GLY A C 1
ATOM 1536 O O . GLY A 1 204 ? -13.080 -14.704 34.757 1.00 51.47 204 GLY A O 1
ATOM 1537 N N . GLY A 1 205 ? -13.084 -13.429 32.909 1.00 38.53 205 GLY A N 1
ATOM 1538 C CA . GLY A 1 205 ? -12.662 -12.184 33.523 1.00 38.53 205 GLY A CA 1
ATOM 1539 C C . GLY A 1 205 ? -13.733 -11.139 33.269 1.00 38.53 205 GLY A C 1
ATOM 1540 O O . GLY A 1 205 ? -13.749 -10.514 32.210 1.00 38.53 205 GLY A O 1
ATOM 1541 N N . ASN A 1 206 ? -14.626 -10.950 34.241 1.00 47.44 206 ASN A N 1
ATOM 1542 C CA . ASN A 1 206 ? -15.449 -9.751 34.344 1.00 47.44 206 ASN A CA 1
ATOM 1543 C C . ASN A 1 206 ? -14.522 -8.537 34.464 1.00 47.44 206 ASN A C 1
ATOM 1545 O O . ASN A 1 206 ? -14.195 -8.112 35.567 1.00 47.44 206 ASN A O 1
ATOM 1549 N N . ASN A 1 207 ? -14.108 -7.969 33.336 1.00 38.41 207 ASN A N 1
ATOM 1550 C CA . ASN A 1 207 ? -13.419 -6.692 33.313 1.00 38.41 207 ASN A CA 1
ATOM 1551 C C . ASN A 1 207 ? -14.382 -5.634 32.796 1.00 38.41 207 ASN A C 1
ATOM 1553 O O . ASN A 1 207 ? -14.649 -5.470 31.606 1.00 38.41 207 ASN A O 1
ATOM 1557 N N . SER A 1 208 ? -14.930 -4.948 33.793 1.00 44.16 208 SER A N 1
ATOM 1558 C CA . SER A 1 208 ? -15.478 -3.608 33.731 1.00 44.16 208 SER A CA 1
ATOM 1559 C C . SER A 1 208 ? -14.763 -2.733 32.696 1.00 44.16 208 SER A C 1
ATOM 1561 O O . SER A 1 208 ? -13.550 -2.803 32.498 1.00 44.16 208 SER A O 1
ATOM 1563 N N . LYS A 1 209 ? -15.545 -1.860 32.052 1.00 39.78 209 LYS A N 1
ATOM 1564 C CA . LYS A 1 209 ? -15.068 -0.754 31.217 1.00 39.78 209 LYS A CA 1
ATOM 1565 C C . LYS A 1 209 ? -14.011 0.056 31.982 1.00 39.78 209 LYS A C 1
ATOM 1567 O O . LYS A 1 209 ? -14.344 0.996 32.701 1.00 39.78 209 LYS A O 1
ATOM 1572 N N . SER A 1 210 ? -12.741 -0.282 31.796 1.00 41.44 210 SER A N 1
ATOM 1573 C CA . SER A 1 210 ? -11.616 0.566 32.164 1.00 41.44 210 SER A CA 1
ATOM 1574 C C . SER A 1 210 ? -11.582 1.721 31.165 1.00 41.44 210 SER A C 1
ATOM 1576 O O . SER A 1 210 ? -10.986 1.641 30.093 1.00 41.44 210 SER A O 1
ATOM 1578 N N . LYS A 1 211 ? -12.318 2.794 31.479 1.00 41.69 211 LYS A N 1
ATOM 1579 C CA . LYS A 1 211 ? -12.067 4.102 30.873 1.00 41.69 211 LYS A CA 1
ATOM 1580 C C . LYS A 1 211 ? -10.640 4.483 31.251 1.00 41.69 211 LYS A C 1
ATOM 1582 O O . LYS A 1 211 ? -10.355 4.661 32.434 1.00 41.69 211 LYS A O 1
ATOM 1587 N N . SER A 1 212 ? -9.779 4.596 30.243 1.00 43.78 212 SER A N 1
ATOM 1588 C CA . SER A 1 212 ? -8.439 5.167 30.360 1.00 43.78 212 SER A CA 1
ATOM 1589 C C . SER A 1 212 ? -8.507 6.469 31.169 1.00 43.78 212 SER A C 1
ATOM 1591 O O . SER A 1 212 ? -9.121 7.447 30.742 1.00 43.78 212 SER A O 1
ATOM 1593 N N . LYS A 1 213 ? -7.947 6.450 32.384 1.00 51.38 213 LYS A N 1
ATOM 1594 C CA . LYS A 1 213 ? -7.941 7.587 33.319 1.00 51.38 213 LYS A CA 1
ATOM 1595 C C . LYS A 1 213 ? -6.917 8.669 32.938 1.00 51.38 213 LYS A C 1
ATOM 1597 O O . LYS A 1 213 ? -6.907 9.716 33.578 1.00 51.38 213 LYS A O 1
ATOM 1602 N N . ASP A 1 214 ? -6.140 8.471 31.871 1.00 58.72 214 ASP A N 1
ATOM 1603 C CA . ASP A 1 214 ? -5.085 9.407 31.458 1.00 58.72 214 ASP A CA 1
ATOM 1604 C C . ASP A 1 214 ? -5.581 10.591 30.616 1.00 58.72 214 ASP A C 1
ATOM 1606 O O . ASP A 1 214 ? -4.977 11.660 30.652 1.00 58.72 214 ASP A O 1
ATOM 1610 N N . GLN A 1 215 ? -6.720 10.479 29.922 1.00 59.31 215 GLN A N 1
ATOM 1611 C CA . GLN A 1 215 ? -7.277 11.626 29.184 1.00 59.31 215 GLN A CA 1
ATOM 1612 C C . GLN A 1 215 ? -7.960 12.644 30.110 1.00 59.31 215 GLN A C 1
ATOM 1614 O O . GLN A 1 215 ? -7.915 13.843 29.850 1.00 59.31 215 GLN A O 1
ATOM 1619 N N . THR A 1 216 ? -8.550 12.205 31.226 1.00 58.25 216 THR A N 1
ATOM 1620 C CA . THR A 1 216 ? -9.275 13.093 32.153 1.00 58.25 216 THR A CA 1
ATOM 1621 C C . THR A 1 216 ? -8.334 14.026 32.924 1.00 58.25 216 THR A C 1
ATOM 1623 O O . THR A 1 216 ? -8.694 15.174 33.174 1.00 58.25 216 THR A O 1
ATOM 1626 N N . LEU A 1 217 ? -7.115 13.577 33.250 1.00 61.31 217 LEU A N 1
ATOM 1627 C CA . LEU A 1 217 ? -6.128 14.386 33.978 1.00 61.31 217 LEU A CA 1
ATOM 1628 C C . LEU A 1 217 ? -5.608 15.566 33.144 1.00 61.31 217 LEU A C 1
ATOM 1630 O O . LEU A 1 217 ? -5.412 16.660 33.677 1.00 61.31 217 LEU A O 1
ATOM 1634 N N . MET A 1 218 ? -5.471 15.385 31.828 1.00 66.00 218 MET A N 1
ATOM 1635 C CA . MET A 1 218 ? -5.011 16.448 30.934 1.00 66.00 218 MET A CA 1
ATOM 1636 C C . MET A 1 218 ? -6.049 17.574 30.807 1.00 66.00 218 MET A C 1
ATOM 1638 O O . MET A 1 218 ? -5.708 18.745 30.931 1.00 66.00 218 MET A O 1
ATOM 1642 N N . TYR A 1 219 ? -7.337 17.252 30.643 1.00 78.31 219 TYR A N 1
ATOM 1643 C CA . TYR A 1 219 ? -8.379 18.282 30.520 1.00 78.31 219 TYR A CA 1
ATOM 1644 C C . TYR A 1 219 ? -8.610 19.060 31.816 1.00 78.31 219 TYR A C 1
ATOM 1646 O O . TYR A 1 219 ? -8.897 20.257 31.768 1.00 78.31 219 TYR A O 1
ATOM 1654 N N . THR A 1 220 ? -8.434 18.425 32.979 1.00 78.25 220 THR A N 1
ATOM 1655 C CA . THR A 1 220 ? -8.585 19.128 34.260 1.00 78.25 220 THR A CA 1
ATOM 1656 C C . THR A 1 220 ? -7.550 20.235 34.456 1.00 78.25 220 THR A C 1
ATOM 1658 O O . THR A 1 220 ? -7.894 21.282 35.002 1.00 78.25 220 THR A O 1
ATOM 1661 N N . SER A 1 221 ? -6.319 20.075 33.955 1.00 81.38 221 SER A N 1
ATOM 1662 C CA . SER A 1 221 ? -5.289 21.114 34.088 1.00 81.38 221 SER A CA 1
ATOM 1663 C C . SER A 1 221 ? -5.588 22.338 33.213 1.00 81.38 221 SER A C 1
ATOM 1665 O O . SER A 1 221 ? -5.452 23.469 33.681 1.00 81.38 221 SER A O 1
ATOM 1667 N N . TYR A 1 222 ? -6.092 22.137 31.990 1.00 90.31 222 TYR A N 1
ATOM 1668 C CA . TYR A 1 222 ? -6.486 23.233 31.098 1.00 90.31 222 TYR A CA 1
ATOM 1669 C C . TYR A 1 222 ? -7.663 24.044 31.642 1.00 90.31 222 TYR A C 1
ATOM 1671 O O . TYR A 1 222 ? -7.652 25.270 31.554 1.00 90.31 222 TYR A O 1
ATOM 1679 N N . VAL A 1 223 ? -8.653 23.383 32.249 1.00 93.06 223 VAL A N 1
ATOM 1680 C CA . VAL A 1 223 ? -9.806 24.069 32.856 1.00 93.06 223 VAL A CA 1
ATOM 1681 C C . VAL A 1 223 ? -9.368 24.943 34.036 1.00 93.06 223 VAL A C 1
ATOM 1683 O O . VAL A 1 223 ? -9.812 26.085 34.153 1.00 93.06 223 VAL A O 1
ATOM 1686 N N . VAL A 1 224 ? -8.451 24.453 34.877 1.00 93.44 224 VAL A N 1
ATOM 1687 C CA . VAL A 1 224 ? -7.905 25.227 36.007 1.00 93.44 224 VAL A CA 1
ATOM 1688 C C . VAL A 1 224 ? -7.081 26.422 35.516 1.00 93.44 224 VAL A C 1
ATOM 1690 O O . VAL A 1 224 ? -7.236 27.529 36.035 1.00 93.44 224 VAL A O 1
ATOM 1693 N N . LEU A 1 225 ? -6.254 26.233 34.483 1.00 92.56 225 LEU A N 1
ATOM 1694 C CA . LEU A 1 225 ? -5.465 27.311 33.876 1.00 92.56 225 LEU A CA 1
ATOM 1695 C C . LEU A 1 225 ? -6.351 28.388 33.237 1.00 92.56 225 LEU A C 1
ATOM 1697 O O . LEU A 1 225 ? -6.111 29.578 33.447 1.00 92.56 225 LEU A O 1
ATOM 1701 N N . ALA A 1 226 ? -7.403 27.988 32.519 1.00 93.06 226 ALA A N 1
ATOM 1702 C CA . ALA A 1 226 ? -8.362 28.913 31.922 1.00 93.06 226 ALA A CA 1
ATOM 1703 C C . ALA A 1 226 ? -9.087 29.746 32.991 1.00 93.06 226 ALA A C 1
ATOM 1705 O O . ALA A 1 226 ? -9.224 30.963 32.848 1.00 93.06 226 ALA A O 1
ATOM 1706 N N . PHE A 1 227 ? -9.495 29.117 34.098 1.00 95.69 227 PHE A N 1
ATOM 1707 C CA . PHE A 1 227 ? -10.149 29.818 35.202 1.00 95.69 227 PHE A CA 1
ATOM 1708 C C . PHE A 1 227 ? -9.206 30.809 35.900 1.00 95.69 227 PHE A C 1
ATOM 1710 O O . PHE A 1 227 ? -9.592 31.948 36.165 1.00 95.69 227 PHE A O 1
ATOM 1717 N N . ALA A 1 228 ? -7.947 30.425 36.137 1.00 94.81 228 ALA A N 1
ATOM 1718 C CA . ALA A 1 228 ? -6.943 31.319 36.711 1.00 94.81 228 ALA A CA 1
ATOM 1719 C C . ALA A 1 228 ? -6.690 32.551 35.820 1.00 94.81 228 ALA A C 1
ATOM 1721 O O . ALA A 1 228 ? -6.648 33.680 36.317 1.00 94.81 228 ALA A O 1
ATOM 1722 N N . PHE A 1 229 ? -6.598 32.357 34.500 1.00 94.81 229 PHE A N 1
ATOM 1723 C CA . PHE A 1 229 ? -6.473 33.455 33.538 1.00 94.81 229 PHE A CA 1
ATOM 1724 C C . PHE A 1 229 ? -7.685 34.389 33.557 1.00 94.81 229 PHE A C 1
ATOM 1726 O O . PHE A 1 229 ? -7.518 35.611 33.584 1.00 94.81 229 PHE A O 1
ATOM 1733 N N . LEU A 1 230 ? -8.899 33.835 33.617 1.00 95.75 230 LEU A N 1
ATOM 1734 C CA . LEU A 1 230 ? -10.132 34.618 33.699 1.00 95.75 230 LEU A CA 1
ATOM 1735 C C . LEU A 1 230 ? -10.140 35.524 34.942 1.00 95.75 230 LEU A C 1
ATOM 1737 O O . LEU A 1 230 ? -10.450 36.713 34.849 1.00 95.75 230 LEU A O 1
ATOM 1741 N N . VAL A 1 231 ? -9.729 34.994 36.098 1.00 95.44 231 VAL A N 1
ATOM 1742 C CA . VAL A 1 231 ? -9.637 35.757 37.354 1.00 95.44 231 VAL A CA 1
ATOM 1743 C C . VAL A 1 231 ? -8.607 36.888 37.250 1.00 95.44 231 VAL A C 1
ATOM 1745 O O . VAL A 1 231 ? -8.874 38.001 37.709 1.00 95.44 231 VAL A O 1
ATOM 1748 N N . LEU A 1 232 ? -7.457 36.656 36.606 1.00 93.94 232 LEU A N 1
ATOM 1749 C CA . LEU A 1 232 ? -6.443 37.695 36.386 1.00 93.94 232 LEU A CA 1
ATOM 1750 C C . LEU A 1 232 ? -6.952 38.822 35.481 1.00 93.94 232 LEU A C 1
ATOM 1752 O O . LEU A 1 232 ? -6.708 39.997 35.775 1.00 93.94 232 LEU A O 1
ATOM 1756 N N . ILE A 1 233 ? -7.686 38.483 34.419 1.00 94.31 233 ILE A N 1
ATOM 1757 C CA . ILE A 1 233 ? -8.308 39.464 33.520 1.00 94.31 233 ILE A CA 1
ATOM 1758 C C . ILE A 1 233 ? -9.331 40.298 34.295 1.00 94.31 233 ILE A C 1
ATOM 1760 O O . ILE A 1 233 ? -9.259 41.527 34.270 1.00 94.31 233 ILE A O 1
ATOM 1764 N N . ILE A 1 234 ? -10.218 39.657 35.062 1.00 94.12 234 ILE A N 1
ATOM 1765 C CA . ILE A 1 234 ? -11.207 40.355 35.897 1.00 94.12 234 ILE A CA 1
ATOM 1766 C C . ILE A 1 234 ? -10.504 41.275 36.901 1.00 94.12 234 ILE A C 1
ATOM 1768 O O . ILE A 1 234 ? -10.864 42.444 37.021 1.00 94.12 234 ILE A O 1
ATOM 1772 N N . PHE A 1 235 ? -9.446 40.810 37.568 1.00 93.06 235 PHE A N 1
ATOM 1773 C CA . PHE A 1 235 ? -8.686 41.627 38.513 1.00 93.06 235 PHE A CA 1
ATOM 1774 C C . PHE A 1 235 ? -8.042 42.851 37.847 1.00 93.06 235 PHE A C 1
ATOM 1776 O O . PHE A 1 235 ? -8.075 43.957 38.401 1.00 93.06 235 PHE A O 1
ATOM 1783 N N . LYS A 1 236 ? -7.483 42.687 36.641 1.00 91.62 236 LYS A N 1
ATOM 1784 C CA . LYS A 1 236 ? -6.932 43.793 35.845 1.00 91.62 236 LYS A CA 1
ATOM 1785 C C . LYS A 1 236 ? -8.026 44.782 35.446 1.00 91.62 236 LYS A C 1
ATOM 1787 O O . LYS A 1 236 ? -7.837 45.977 35.662 1.00 91.62 236 LYS A O 1
ATOM 1792 N N . LEU A 1 237 ? -9.177 44.312 34.965 1.00 90.00 237 LEU A N 1
ATOM 1793 C CA . LEU A 1 237 ? -10.324 45.157 34.618 1.00 90.00 237 LEU A CA 1
ATOM 1794 C C . LEU A 1 237 ? -10.875 45.905 35.839 1.00 90.00 237 LEU A C 1
ATOM 1796 O O . LEU A 1 237 ? -11.118 47.109 35.763 1.00 90.00 237 LEU A O 1
ATOM 1800 N N . CYS A 1 238 ? -10.977 45.250 36.998 1.00 88.38 238 CYS A N 1
ATOM 1801 C CA . CYS A 1 238 ? -11.360 45.890 38.256 1.00 88.38 238 CYS A CA 1
ATOM 1802 C C . CYS A 1 238 ? -10.350 46.965 38.684 1.00 88.38 238 CYS A C 1
ATOM 1804 O O . CYS A 1 238 ? -10.749 48.042 39.134 1.00 88.38 238 CYS A O 1
ATOM 1806 N N . LYS A 1 239 ? -9.041 46.724 38.515 1.00 86.56 239 LYS A N 1
ATOM 1807 C CA . LYS A 1 239 ? -8.011 47.739 38.784 1.00 86.56 239 LYS A CA 1
ATOM 1808 C C . LYS A 1 239 ? -8.064 48.902 37.796 1.00 86.56 239 LYS A C 1
ATOM 1810 O O . LYS A 1 239 ? -7.907 50.043 38.223 1.00 86.56 239 LYS A O 1
ATOM 1815 N N . LEU A 1 240 ? -8.319 48.645 36.514 1.00 78.00 240 LEU A N 1
ATOM 1816 C CA . LEU A 1 240 ? -8.476 49.684 35.491 1.00 78.00 240 LEU A CA 1
ATOM 1817 C C . LEU A 1 240 ? -9.732 50.527 35.736 1.00 78.00 240 LEU A C 1
ATOM 1819 O O . LEU A 1 240 ? -9.666 51.751 35.637 1.00 78.00 240 LEU A O 1
ATOM 1823 N N . LYS A 1 241 ? -10.837 49.900 36.159 1.00 82.31 241 LYS A N 1
ATOM 1824 C CA . LYS A 1 241 ? -12.061 50.598 36.567 1.00 82.31 241 LYS A CA 1
ATOM 1825 C C . LYS A 1 241 ? -11.817 51.484 37.792 1.00 82.31 241 LYS A C 1
ATOM 1827 O O . LYS A 1 241 ? -12.103 52.676 37.725 1.00 82.31 241 LYS A O 1
ATOM 1832 N N . LYS A 1 242 ? -11.160 50.966 38.842 1.00 75.00 242 LYS A N 1
ATOM 1833 C CA . LYS A 1 242 ? -10.749 51.781 40.005 1.00 75.00 242 LYS A CA 1
ATOM 1834 C C . LYS A 1 242 ? -9.802 52.924 39.622 1.00 75.00 242 LYS A C 1
ATOM 1836 O O . LYS A 1 242 ? -9.887 54.002 40.200 1.00 75.00 242 LYS A O 1
ATOM 1841 N N . ARG A 1 243 ? -8.897 52.724 38.656 1.00 66.75 243 ARG A N 1
ATOM 1842 C CA . ARG A 1 243 ? -7.983 53.779 38.178 1.00 66.75 243 ARG A CA 1
ATOM 1843 C C . ARG A 1 243 ? -8.744 54.868 37.413 1.00 66.75 243 ARG A C 1
ATOM 1845 O O . ARG A 1 243 ? -8.477 56.042 37.632 1.00 66.75 243 ARG A O 1
ATOM 1852 N N . LYS A 1 244 ? -9.737 54.489 36.600 1.00 66.31 244 LYS A N 1
ATOM 1853 C CA . LYS A 1 244 ? -10.630 55.412 35.878 1.00 66.31 244 LYS A CA 1
ATOM 1854 C C . LYS A 1 244 ? -11.530 56.211 36.830 1.00 66.31 244 LYS A C 1
ATOM 1856 O O . LYS A 1 244 ? -11.753 57.392 36.596 1.00 66.31 244 LYS A O 1
ATOM 1861 N N . GLU A 1 245 ? -11.989 55.604 37.923 1.00 68.94 245 GLU A N 1
ATOM 1862 C CA . GLU A 1 245 ? -12.757 56.289 38.976 1.00 68.94 245 GLU A CA 1
ATOM 1863 C C . GLU A 1 245 ? -11.898 57.288 39.772 1.00 68.94 245 GLU A C 1
ATOM 1865 O O . GLU A 1 245 ? -12.357 58.394 40.043 1.00 68.94 245 GLU A O 1
ATOM 1870 N N . ARG A 1 246 ? -10.625 56.968 40.060 1.00 61.28 246 ARG A N 1
ATOM 1871 C CA . ARG A 1 246 ? -9.689 57.922 40.694 1.00 61.28 246 ARG A CA 1
ATOM 1872 C C . ARG A 1 246 ? -9.356 59.125 39.806 1.00 61.28 246 ARG A C 1
ATOM 1874 O O . ARG A 1 246 ? -9.208 60.223 40.326 1.00 61.28 246 ARG A O 1
ATOM 1881 N N . VAL A 1 247 ? -9.258 58.931 38.488 1.00 62.44 247 VAL A N 1
ATOM 1882 C CA . VAL A 1 247 ? -9.016 60.027 37.528 1.00 62.44 247 VAL A CA 1
ATOM 1883 C C . VAL A 1 247 ? -10.247 60.934 37.406 1.00 62.44 247 VAL A C 1
ATOM 1885 O O . VAL A 1 247 ? -10.106 62.151 37.436 1.00 62.44 247 VAL A O 1
ATOM 1888 N N . LYS A 1 248 ? -11.461 60.363 37.389 1.00 61.22 248 LYS A N 1
ATOM 1889 C CA . LYS A 1 248 ? -12.713 61.142 37.394 1.00 61.22 248 LYS A CA 1
ATOM 1890 C C . LYS A 1 248 ? -12.945 61.916 38.698 1.00 61.22 248 LYS A C 1
ATOM 1892 O O . LYS A 1 248 ? -13.514 63.001 38.663 1.00 61.22 248 LYS A O 1
ATOM 1897 N N . GLY A 1 249 ? -12.498 61.384 39.838 1.00 58.53 249 GLY A N 1
ATOM 1898 C CA . GLY A 1 249 ? -12.570 62.083 41.126 1.00 58.53 249 GLY A CA 1
ATOM 1899 C C . GLY A 1 249 ? -11.689 63.336 41.186 1.00 58.53 249 GLY A C 1
ATOM 1900 O O . GLY A 1 249 ? -12.086 64.326 41.790 1.00 58.53 249 GLY A O 1
ATOM 1901 N N . LEU A 1 250 ? -10.533 63.325 40.514 1.00 59.09 250 LEU A N 1
ATOM 1902 C CA . LEU A 1 250 ? -9.609 64.464 40.491 1.00 59.09 250 LEU A CA 1
ATOM 1903 C C . LEU A 1 250 ? -10.105 65.608 39.582 1.00 59.09 250 LEU A C 1
ATOM 1905 O O . LEU A 1 250 ? -9.925 66.776 39.913 1.00 59.09 250 LEU A O 1
ATOM 1909 N N . GLU A 1 251 ? -10.805 65.291 38.488 1.00 58.41 251 GLU A N 1
ATOM 1910 C CA . GLU A 1 251 ? -11.469 66.297 37.637 1.00 58.41 251 GLU A CA 1
ATOM 1911 C C . GLU A 1 251 ? -12.722 66.912 38.282 1.00 58.41 251 GLU A C 1
ATOM 1913 O O . GLU A 1 251 ? -13.055 68.060 37.993 1.00 58.41 251 GLU A O 1
ATOM 1918 N N . ALA A 1 252 ? -13.410 66.184 39.169 1.00 57.41 252 ALA A N 1
ATOM 1919 C CA . ALA A 1 252 ? -14.570 66.707 39.892 1.00 57.41 252 ALA A CA 1
ATOM 1920 C C . ALA A 1 252 ? -14.179 67.708 40.995 1.00 57.41 252 ALA A C 1
ATOM 1922 O O . ALA A 1 252 ? -14.908 68.667 41.224 1.00 57.41 252 ALA A O 1
ATOM 1923 N N . VAL A 1 253 ? -13.014 67.538 41.633 1.00 56.47 253 VAL A N 1
ATOM 1924 C CA . VAL A 1 253 ? -12.502 68.482 42.649 1.00 56.47 253 VAL A CA 1
ATOM 1925 C C . VAL A 1 253 ? -12.070 69.812 42.016 1.00 56.47 253 VAL A C 1
ATOM 1927 O O . VAL A 1 253 ? -12.328 70.870 42.584 1.00 56.47 253 VAL A O 1
ATOM 1930 N N . ASN A 1 254 ? -11.513 69.791 40.800 1.00 51.88 254 ASN A N 1
ATOM 1931 C CA . ASN A 1 254 ? -11.086 71.008 40.095 1.00 51.88 254 ASN A CA 1
ATOM 1932 C C . ASN A 1 254 ? -12.232 71.816 39.452 1.00 51.88 254 ASN A C 1
ATOM 1934 O O . ASN A 1 254 ? -11.987 72.911 38.954 1.00 51.88 254 ASN A O 1
ATOM 1938 N N . LYS A 1 255 ? -13.476 71.314 39.460 1.00 53.41 255 LYS A N 1
ATOM 1939 C CA . LYS A 1 255 ? -14.651 72.020 38.908 1.00 53.41 255 LYS A CA 1
ATOM 1940 C C . LYS A 1 255 ? -15.501 72.769 39.945 1.00 53.41 255 LYS A C 1
ATOM 1942 O O . LYS A 1 255 ? -16.463 73.415 39.552 1.00 53.41 255 LYS A O 1
ATOM 1947 N N . VAL A 1 256 ? -15.163 72.716 41.238 1.00 47.66 256 VAL A N 1
ATOM 1948 C CA . VAL A 1 256 ? -15.983 73.307 42.326 1.00 47.66 256 VAL A CA 1
ATOM 1949 C C . VAL A 1 256 ? -15.479 74.688 42.793 1.00 47.66 256 VAL A C 1
ATOM 1951 O O . VAL A 1 256 ? -16.110 75.327 43.625 1.00 47.66 256 VAL A O 1
ATOM 1954 N N . ALA A 1 257 ? -14.388 75.213 42.231 1.00 45.88 257 ALA A N 1
ATOM 1955 C CA . ALA A 1 257 ? -13.794 76.479 42.671 1.00 45.88 257 ALA A CA 1
ATOM 1956 C C . ALA A 1 257 ? -14.035 77.668 41.714 1.00 45.88 257 ALA A C 1
ATOM 1958 O O . ALA A 1 257 ? -13.080 78.371 41.419 1.00 45.88 257 ALA A O 1
ATOM 1959 N N . VAL A 1 258 ? -15.266 77.915 41.231 1.00 40.72 258 VAL A N 1
ATOM 1960 C CA . VAL A 1 258 ? -15.684 79.238 40.695 1.00 40.72 258 VAL A CA 1
ATOM 1961 C C . VAL A 1 258 ? -17.197 79.477 40.917 1.00 40.72 258 VAL A C 1
ATOM 1963 O O . VAL A 1 258 ? -18.024 78.977 40.165 1.00 40.72 258 VAL A O 1
ATOM 1966 N N . VAL A 1 259 ? -17.497 80.225 41.989 1.00 37.50 259 VAL A N 1
ATOM 1967 C CA . VAL A 1 259 ? -18.445 81.363 42.141 1.00 37.50 259 VAL A CA 1
ATOM 1968 C C . VAL A 1 259 ? -19.909 81.241 41.649 1.00 37.50 259 VAL A C 1
ATOM 1970 O O . VAL A 1 259 ? -20.205 81.404 40.473 1.00 37.50 259 VAL A O 1
ATOM 1973 N N . ASP A 1 260 ? -20.786 81.034 42.640 1.00 32.28 260 ASP A N 1
ATOM 1974 C CA . ASP A 1 260 ? -21.792 81.965 43.212 1.00 32.28 260 ASP A CA 1
ATOM 1975 C C . ASP A 1 260 ? -23.173 82.270 42.569 1.00 32.28 260 ASP A C 1
ATOM 1977 O O . ASP A 1 260 ? -23.343 82.537 41.385 1.00 32.28 260 ASP A O 1
ATOM 1981 N N . ASP A 1 261 ? -24.107 82.256 43.523 1.00 31.14 261 ASP A N 1
ATOM 1982 C CA . ASP A 1 261 ? -25.440 82.802 43.773 1.00 31.14 261 ASP A CA 1
ATOM 1983 C C . ASP A 1 261 ? -26.710 82.602 42.911 1.00 31.14 261 ASP A C 1
ATOM 1985 O O . ASP A 1 261 ? -26.844 82.984 41.752 1.00 31.14 261 ASP A O 1
ATOM 1989 N N . SER A 1 262 ? -27.738 82.207 43.675 1.00 32.06 262 SER A N 1
ATOM 1990 C CA . SER A 1 262 ? -29.174 82.500 43.579 1.00 32.06 262 SER A CA 1
ATOM 1991 C C . SER A 1 262 ? -30.116 81.685 42.659 1.00 32.06 262 SER A C 1
ATOM 1993 O O . SER A 1 262 ? -30.438 82.028 41.530 1.00 32.06 262 SER A O 1
ATOM 1995 N N . VAL A 1 263 ? -30.678 80.629 43.273 1.00 31.31 263 VAL A N 1
ATOM 1996 C CA . VAL A 1 263 ? -32.131 80.389 43.487 1.00 31.31 263 VAL A CA 1
ATOM 1997 C C . VAL A 1 263 ? -33.068 80.317 42.254 1.00 31.31 263 VAL A C 1
ATOM 1999 O O . VAL A 1 263 ? -33.601 81.315 41.789 1.00 31.31 263 VAL A O 1
ATOM 2002 N N . SER A 1 264 ? -33.477 79.104 41.845 1.00 29.38 264 SER A N 1
ATOM 2003 C CA . SER A 1 264 ? -34.758 78.455 42.239 1.00 29.38 264 SER A CA 1
ATOM 2004 C C . SER A 1 264 ? -35.223 77.310 41.305 1.00 29.38 264 SER A C 1
ATOM 2006 O O . SER A 1 264 ? -35.360 77.463 40.102 1.00 29.38 264 SER A O 1
ATOM 2008 N N . LYS A 1 265 ? -35.561 76.186 41.961 1.00 26.50 265 LYS A N 1
ATOM 2009 C CA . LYS A 1 265 ? -36.626 75.189 41.690 1.00 26.50 265 LYS A CA 1
ATOM 2010 C C . LYS A 1 265 ? -36.664 74.310 40.413 1.00 26.50 265 LYS A C 1
ATOM 2012 O O . LYS A 1 265 ? -37.115 74.712 39.354 1.00 26.50 265 LYS A O 1
ATOM 2017 N N . LEU A 1 266 ? -36.441 73.018 40.705 1.00 25.36 266 LEU A N 1
ATOM 2018 C CA . LEU A 1 266 ? -37.282 71.824 40.447 1.00 25.36 266 LEU A CA 1
ATOM 2019 C C . LEU A 1 266 ? -37.495 71.298 39.006 1.00 25.36 266 LEU A C 1
ATOM 2021 O O . LEU A 1 266 ? -38.357 71.733 38.256 1.00 25.36 266 LEU A O 1
ATOM 2025 N N . ALA A 1 267 ? -36.725 70.233 38.757 1.00 26.27 267 ALA A N 1
ATOM 2026 C CA . ALA A 1 267 ? -36.935 68.968 38.030 1.00 26.27 267 ALA A CA 1
ATOM 2027 C C . ALA A 1 267 ? -38.382 68.373 37.991 1.00 26.27 267 ALA A C 1
ATOM 2029 O O . ALA A 1 267 ? -39.265 68.892 38.669 1.00 26.27 267 ALA A O 1
ATOM 2030 N N . PRO A 1 268 ? -38.591 67.126 37.498 1.00 42.53 268 PRO A N 1
ATOM 2031 C CA . PRO A 1 268 ? -38.296 66.510 36.186 1.00 42.53 268 PRO A CA 1
ATOM 2032 C C . PRO A 1 268 ? -39.506 65.647 35.702 1.00 42.53 268 PRO A C 1
ATOM 2034 O O . PRO A 1 268 ? -40.614 65.815 36.206 1.00 42.53 268 PRO A O 1
ATOM 2037 N N . THR A 1 269 ? -39.244 64.622 34.864 1.00 21.03 269 THR A N 1
ATOM 2038 C CA . THR A 1 269 ? -40.041 63.379 34.622 1.00 21.03 269 THR A CA 1
ATOM 2039 C C . THR A 1 269 ? -40.851 63.414 33.320 1.00 21.03 269 THR A C 1
ATOM 2041 O O . THR A 1 269 ? -41.420 64.440 32.985 1.00 21.03 269 THR A O 1
ATOM 2044 N N . SER A 1 270 ? -41.062 62.346 32.552 1.00 25.94 270 SER A N 1
ATOM 2045 C CA . SER A 1 270 ? -40.297 61.178 32.089 1.00 25.94 270 SER A CA 1
ATOM 2046 C C . SER A 1 270 ? -41.184 60.522 31.011 1.00 25.94 270 SER A C 1
ATOM 2048 O O . SER A 1 270 ? -42.399 60.657 31.080 1.00 25.94 270 SER A O 1
ATOM 2050 N N . THR A 1 271 ? -40.570 59.817 30.057 1.00 26.41 271 THR A N 1
ATOM 2051 C CA . THR A 1 271 ? -41.055 58.604 29.349 1.00 26.41 271 THR A CA 1
ATOM 2052 C C . THR A 1 271 ? -42.558 58.275 29.286 1.00 26.41 271 THR A C 1
ATOM 2054 O O . THR A 1 271 ? -43.172 58.063 30.322 1.00 26.41 271 THR A O 1
ATOM 2057 N N . GLU A 1 272 ? -43.064 57.956 28.085 1.00 24.98 272 GLU A N 1
ATOM 2058 C CA . GLU A 1 272 ? -43.322 56.563 27.646 1.00 24.98 272 GLU A CA 1
ATOM 2059 C C . GLU A 1 272 ? -43.848 56.454 26.191 1.00 24.98 272 GLU A C 1
ATOM 2061 O O . GLU A 1 272 ? -44.614 57.299 25.749 1.00 24.98 272 GLU A O 1
ATOM 2066 N N . TYR A 1 273 ? -43.386 55.386 25.504 1.00 23.38 273 TYR A N 1
ATOM 2067 C CA . TYR A 1 273 ? -43.962 54.545 24.418 1.00 23.38 273 TYR A CA 1
ATOM 2068 C C . TYR A 1 273 ? -44.895 55.161 23.333 1.00 23.38 273 TYR A C 1
ATOM 2070 O O . TYR A 1 273 ? -45.793 55.926 23.627 1.00 23.38 273 TYR A O 1
ATOM 2078 N N . LYS A 1 274 ? -44.878 54.783 22.039 1.00 25.83 274 LYS A N 1
ATOM 2079 C CA . LYS A 1 274 ? -44.709 53.451 21.418 1.00 25.83 274 LYS A CA 1
ATOM 2080 C C . LYS A 1 274 ? -44.606 53.559 19.872 1.00 25.83 274 LYS A C 1
ATOM 2082 O O . LYS A 1 274 ? -45.281 54.376 19.263 1.00 25.83 274 LYS A O 1
ATOM 2087 N N . SER A 1 275 ? -43.898 52.587 19.284 1.00 25.05 275 SER A N 1
ATOM 2088 C CA . SER A 1 275 ? -44.143 51.879 18.003 1.00 25.05 275 SER A CA 1
ATOM 2089 C C . SER A 1 275 ? -44.022 52.530 16.610 1.00 25.05 275 SER A C 1
ATOM 2091 O O . SER A 1 275 ? -44.667 53.522 16.297 1.00 25.05 275 SER A O 1
ATOM 2093 N N . SER A 1 276 ? -43.430 51.696 15.733 1.00 23.78 276 SER A N 1
ATOM 2094 C CA . SER A 1 276 ? -43.659 51.524 14.282 1.00 23.78 276 SER A CA 1
ATOM 2095 C C . SER A 1 276 ? -42.955 52.520 13.352 1.00 23.78 276 SER A C 1
ATOM 2097 O O . SER A 1 276 ? -42.703 53.638 13.760 1.00 23.78 276 SER A O 1
ATOM 2099 N N . VAL A 1 277 ? -42.600 52.261 12.091 1.00 26.22 277 VAL A N 1
ATOM 2100 C CA . VAL A 1 277 ? -42.384 51.117 11.178 1.00 26.22 277 VAL A CA 1
ATOM 2101 C C . VAL A 1 277 ? -41.859 51.815 9.897 1.00 26.22 277 VAL A C 1
ATOM 2103 O O . VAL A 1 277 ? -42.370 52.874 9.560 1.00 26.22 277 VAL A O 1
ATOM 2106 N N . SER A 1 278 ? -40.926 51.194 9.162 1.00 23.11 278 SER A N 1
ATOM 2107 C CA . SER A 1 278 ? -40.639 51.406 7.718 1.00 23.11 278 SER A CA 1
ATOM 2108 C C . SER A 1 278 ? -39.992 52.706 7.191 1.00 23.11 278 SER A C 1
ATOM 2110 O O . SER A 1 278 ? -40.402 53.794 7.552 1.00 23.11 278 SER A O 1
ATOM 2112 N N . ARG A 1 279 ? -39.052 52.493 6.237 1.00 26.92 279 ARG A N 1
ATOM 2113 C CA . ARG A 1 279 ? -38.834 53.143 4.906 1.00 26.92 279 ARG A CA 1
ATOM 2114 C C . ARG A 1 279 ? -38.982 54.677 4.815 1.00 26.92 279 ARG A C 1
ATOM 2116 O O . ARG A 1 279 ? -39.942 55.230 5.307 1.00 26.92 279 ARG A O 1
ATOM 2123 N N . SER A 1 280 ? -38.171 55.444 4.094 1.00 26.05 280 SER A N 1
ATOM 2124 C CA . SER A 1 280 ? -37.329 55.205 2.917 1.00 26.05 280 SER A CA 1
ATOM 2125 C C . SER A 1 280 ? -36.657 56.533 2.540 1.00 26.05 280 SER A C 1
ATOM 2127 O O . SER A 1 280 ? -37.200 57.589 2.834 1.00 26.05 280 SER A O 1
ATOM 2129 N N . GLU A 1 281 ? -35.548 56.405 1.809 1.00 24.95 281 GLU A N 1
ATOM 2130 C CA . GLU A 1 281 ? -35.117 57.250 0.679 1.00 24.95 281 GLU A CA 1
ATOM 2131 C C . GLU A 1 281 ? -34.711 58.726 0.872 1.00 24.95 281 GLU A C 1
ATOM 2133 O O . GLU A 1 281 ? -35.523 59.579 1.200 1.00 24.95 281 GLU A O 1
ATOM 2138 N N . ASN A 1 282 ? -33.449 58.963 0.463 1.00 27.03 282 ASN A N 1
ATOM 2139 C CA . ASN A 1 282 ? -32.953 60.017 -0.441 1.00 27.03 282 ASN A CA 1
ATOM 2140 C C . ASN A 1 282 ? -33.108 61.492 0.001 1.00 27.03 282 ASN A C 1
ATOM 2142 O O . ASN A 1 282 ? -34.142 61.925 0.473 1.00 27.03 282 ASN A O 1
ATOM 2146 N N . THR A 1 283 ? -32.131 62.388 -0.162 1.00 25.19 283 THR A N 1
ATOM 2147 C CA . THR A 1 283 ? -31.104 62.526 -1.209 1.00 25.19 283 THR A CA 1
ATOM 2148 C C . THR A 1 283 ? -30.150 63.664 -0.814 1.00 25.19 283 THR A C 1
ATOM 2150 O O . THR A 1 283 ? -30.625 64.632 -0.229 1.00 25.19 283 THR A O 1
ATOM 2153 N N . GLY A 1 284 ? -28.883 63.577 -1.250 1.00 24.70 284 GLY A N 1
ATOM 2154 C CA . GLY A 1 284 ? -27.958 64.699 -1.533 1.00 24.70 284 GLY A CA 1
ATOM 2155 C C . GLY A 1 284 ? -27.397 65.460 -0.319 1.00 24.70 284 GLY A C 1
ATOM 2156 O O . GLY A 1 284 ? -28.114 65.756 0.619 1.00 24.70 284 GLY A O 1
ATOM 2157 N N . ASP A 1 285 ? -26.132 65.853 -0.243 1.00 24.11 285 ASP A N 1
ATOM 2158 C CA . ASP A 1 285 ? -25.039 65.838 -1.208 1.00 24.11 285 ASP A CA 1
ATOM 2159 C C . ASP A 1 285 ? -23.709 66.023 -0.445 1.00 24.11 285 ASP A C 1
ATOM 2161 O O . ASP A 1 285 ? -23.670 66.603 0.640 1.00 24.11 285 ASP A O 1
ATOM 2165 N N . SER A 1 286 ? -22.653 65.469 -1.034 1.00 29.36 286 SER A N 1
ATOM 2166 C CA . SER A 1 286 ? -21.218 65.738 -0.885 1.00 29.36 286 SER A CA 1
ATOM 2167 C C . SER A 1 286 ? -20.662 66.365 0.410 1.00 29.36 286 SER A C 1
ATOM 2169 O O . SER A 1 286 ? -20.768 67.565 0.652 1.00 29.36 286 SER A O 1
ATOM 2171 N N . SER A 1 287 ? -19.821 65.606 1.114 1.00 30.89 287 SER A N 1
ATOM 2172 C CA . SER A 1 287 ? -18.422 66.026 1.292 1.00 30.89 287 SER A CA 1
ATOM 2173 C C . SER A 1 287 ? -17.540 64.812 1.569 1.00 30.89 287 SER A C 1
ATOM 2175 O O . SER A 1 287 ? -17.879 63.906 2.331 1.00 30.89 287 SER A O 1
ATOM 2177 N N . GLU A 1 288 ? -16.437 64.773 0.838 1.00 38.41 288 GLU A N 1
ATOM 2178 C CA . GLU A 1 288 ? -15.447 63.715 0.805 1.00 38.41 288 GLU A CA 1
ATOM 2179 C C . GLU A 1 288 ? -14.857 63.472 2.195 1.00 38.41 288 GLU A C 1
ATOM 2181 O O . GLU A 1 288 ? -14.187 64.323 2.768 1.00 38.41 288 GLU A O 1
ATOM 2186 N N . ASN A 1 289 ? -15.054 62.263 2.706 1.00 29.56 289 ASN A N 1
ATOM 2187 C CA . ASN A 1 289 ? -14.076 61.614 3.560 1.00 29.56 289 ASN A CA 1
ATOM 2188 C C . ASN A 1 289 ? -13.961 60.186 3.051 1.00 29.56 289 ASN A C 1
ATOM 2190 O O . ASN A 1 289 ? -14.784 59.320 3.354 1.00 29.56 289 ASN A O 1
ATOM 2194 N N . ALA A 1 290 ? -12.953 59.980 2.206 1.00 34.03 290 ALA A N 1
ATOM 2195 C CA . ALA A 1 290 ? -12.495 58.675 1.780 1.00 34.03 290 ALA A CA 1
ATOM 2196 C C . ALA A 1 290 ? -12.133 57.857 3.029 1.00 34.03 290 ALA A C 1
ATOM 2198 O O . ALA A 1 290 ? -11.034 57.953 3.573 1.00 34.03 290 ALA A O 1
ATOM 2199 N N . LEU A 1 291 ? -13.094 57.066 3.509 1.00 36.62 291 LEU A N 1
ATOM 2200 C CA . LEU A 1 291 ? -12.848 56.010 4.474 1.00 36.62 291 LEU A CA 1
ATOM 2201 C C . LEU A 1 291 ? -12.004 54.959 3.762 1.00 36.62 291 LEU A C 1
ATOM 2203 O O . LEU A 1 291 ? -12.503 54.161 2.971 1.00 36.62 291 LEU A O 1
ATOM 2207 N N . VAL A 1 292 ? -10.704 55.019 4.031 1.00 37.56 292 VAL A N 1
ATOM 2208 C CA . VAL A 1 292 ? -9.713 54.003 3.694 1.00 37.56 292 VAL A CA 1
ATOM 2209 C C . VAL A 1 292 ? -10.225 52.656 4.208 1.00 37.56 292 VAL A C 1
ATOM 2211 O O . VAL A 1 292 ? -10.087 52.321 5.384 1.00 37.56 292 VAL A O 1
ATOM 2214 N N . LEU A 1 293 ? -10.859 51.879 3.331 1.00 38.62 293 LEU A N 1
ATOM 2215 C CA . LEU A 1 293 ? -11.183 50.485 3.595 1.00 38.62 293 LEU A CA 1
ATOM 2216 C C . LEU A 1 293 ? -9.891 49.686 3.436 1.00 38.62 293 LEU A C 1
ATOM 2218 O O . LEU A 1 293 ? -9.628 49.100 2.387 1.00 38.62 293 LEU A O 1
ATOM 2222 N N . ASN A 1 294 ? -9.089 49.649 4.499 1.00 44.38 294 ASN A N 1
ATOM 2223 C CA . ASN A 1 294 ? -8.086 48.606 4.681 1.00 44.38 294 ASN A CA 1
ATOM 2224 C C . ASN A 1 294 ? -8.818 47.275 4.896 1.00 44.38 294 ASN A C 1
ATOM 2226 O O . ASN A 1 294 ? -8.986 46.805 6.017 1.00 44.38 294 ASN A O 1
ATOM 2230 N N . SER A 1 295 ? -9.308 46.685 3.810 1.00 51.56 295 SER A N 1
ATOM 2231 C CA . SER A 1 295 ? -9.827 45.326 3.820 1.00 51.56 295 SER A CA 1
ATOM 2232 C C . SER A 1 295 ? -8.666 44.388 3.549 1.00 51.56 295 SER A C 1
ATOM 2234 O O . SER A 1 295 ? -8.170 44.284 2.427 1.00 51.56 295 SER A O 1
ATOM 2236 N N . MET A 1 296 ? -8.224 43.711 4.598 1.00 49.72 296 MET A N 1
ATOM 2237 C CA . MET A 1 296 ? -7.232 42.655 4.497 1.00 49.72 296 MET A CA 1
ATOM 2238 C C . MET A 1 296 ? -7.773 41.509 3.626 1.00 49.72 296 MET A C 1
ATOM 2240 O O . MET A 1 296 ? -8.914 41.076 3.789 1.00 49.72 296 MET A O 1
ATOM 2244 N N . VAL A 1 297 ? -6.955 41.028 2.690 1.00 55.44 297 VAL A N 1
ATOM 2245 C CA . VAL A 1 297 ? -7.230 39.836 1.877 1.00 55.44 297 VAL A CA 1
ATOM 2246 C C . VAL A 1 297 ? -6.103 38.854 2.130 1.00 55.44 297 VAL A C 1
ATOM 2248 O O . VAL A 1 297 ? -4.949 39.169 1.855 1.00 55.44 297 VAL A O 1
ATOM 2251 N N . VAL A 1 298 ? -6.437 37.670 2.633 1.00 52.00 298 VAL A N 1
ATOM 2252 C CA . VAL A 1 298 ? -5.476 36.576 2.783 1.00 52.00 298 VAL A CA 1
ATOM 2253 C C . VAL A 1 298 ? -5.671 35.595 1.635 1.00 52.00 298 VAL A C 1
ATOM 2255 O O . VAL A 1 298 ? -6.776 35.110 1.391 1.00 52.00 298 VAL A O 1
ATOM 2258 N N . LEU A 1 299 ? -4.589 35.350 0.896 1.00 54.66 299 LEU A N 1
ATOM 2259 C CA . LEU A 1 299 ? -4.536 34.425 -0.231 1.00 54.66 299 LEU A CA 1
ATOM 2260 C C . LEU A 1 299 ? -3.670 33.230 0.182 1.00 54.66 299 LEU A C 1
ATOM 2262 O O . LEU A 1 299 ? -2.448 33.304 0.149 1.00 54.66 299 LEU A O 1
ATOM 2266 N N . GLU A 1 300 ? -4.296 32.120 0.571 1.00 53.59 300 GLU A N 1
ATOM 2267 C CA . GLU A 1 300 ? -3.591 30.915 1.051 1.00 53.59 300 GLU A CA 1
ATOM 2268 C C . GLU A 1 300 ? -3.023 30.032 -0.081 1.00 53.59 300 GLU A C 1
ATOM 2270 O O . GLU A 1 300 ? -2.534 28.932 0.171 1.00 53.59 300 GLU A O 1
ATOM 2275 N N . SER A 1 301 ? -3.078 30.477 -1.344 1.00 54.22 301 SER A N 1
ATOM 2276 C CA . SER A 1 301 ? -2.657 29.669 -2.495 1.00 54.22 301 SER A CA 1
ATOM 2277 C C . SER A 1 301 ? -1.586 30.354 -3.353 1.00 54.22 301 SER A C 1
ATOM 2279 O O . SER A 1 301 ? -1.813 31.473 -3.821 1.00 54.22 301 SER A O 1
ATOM 2281 N N . PRO A 1 302 ? -0.474 29.662 -3.686 1.00 52.00 302 PRO A N 1
ATOM 2282 C CA . PRO A 1 302 ? 0.557 30.173 -4.597 1.00 52.00 302 PRO A CA 1
ATOM 2283 C C . PRO A 1 302 ? 0.070 30.341 -6.051 1.00 52.00 302 PRO A C 1
ATOM 2285 O O . PRO A 1 302 ? 0.788 30.890 -6.882 1.00 52.00 302 PRO A O 1
ATOM 2288 N N . VAL A 1 303 ? -1.154 29.896 -6.372 1.00 54.38 303 VAL A N 1
ATOM 2289 C CA . VAL A 1 303 ? -1.792 30.069 -7.691 1.00 54.38 303 VAL A CA 1
ATOM 2290 C C . VAL A 1 303 ? -2.349 31.494 -7.882 1.00 54.38 303 VAL A C 1
ATOM 2292 O O . VAL A 1 303 ? -2.646 31.892 -9.004 1.00 54.38 303 VAL A O 1
ATOM 2295 N N . LEU A 1 304 ? -2.461 32.292 -6.811 1.00 58.19 304 LEU A N 1
ATOM 2296 C CA . LEU A 1 304 ? -3.116 33.611 -6.808 1.00 58.19 304 LEU A CA 1
ATOM 2297 C C . LEU A 1 304 ? -2.125 34.793 -6.872 1.00 58.19 304 LEU A C 1
ATOM 2299 O O . LEU A 1 304 ? -2.451 35.903 -6.446 1.00 58.19 304 LEU A O 1
ATOM 2303 N N . ASN A 1 305 ? -0.919 34.580 -7.410 1.00 53.41 305 ASN A N 1
ATOM 2304 C CA . ASN A 1 305 ? 0.089 35.634 -7.556 1.00 53.41 305 ASN A CA 1
ATOM 2305 C C . ASN A 1 305 ? -0.457 36.819 -8.378 1.00 53.41 305 ASN A C 1
ATOM 2307 O O . ASN A 1 305 ? -0.745 36.685 -9.565 1.00 53.41 305 ASN A O 1
ATOM 2311 N N . GLY A 1 306 ? -0.578 37.989 -7.738 1.00 56.78 306 GLY A N 1
ATOM 2312 C CA . GLY A 1 306 ? -1.003 39.247 -8.370 1.00 56.78 306 GLY A CA 1
ATOM 2313 C C . GLY A 1 306 ? -2.450 39.679 -8.100 1.00 56.78 306 GLY A C 1
ATOM 2314 O O . GLY A 1 306 ? -2.838 40.770 -8.516 1.00 56.78 306 GLY A O 1
ATOM 2315 N N . LEU A 1 307 ? -3.247 38.883 -7.379 1.00 63.78 307 LEU A N 1
ATOM 2316 C CA . LEU A 1 307 ? -4.602 39.271 -6.977 1.00 63.78 307 LEU A CA 1
ATOM 2317 C C . LEU A 1 307 ? -4.572 40.361 -5.895 1.00 63.78 307 LEU A C 1
ATOM 2319 O O . LEU A 1 307 ? -4.167 40.125 -4.761 1.00 63.78 307 LEU A O 1
ATOM 2323 N N . LYS A 1 308 ? -5.032 41.566 -6.247 1.00 64.75 308 LYS A N 1
ATOM 2324 C CA . LYS A 1 308 ? -5.252 42.679 -5.309 1.00 64.75 308 LYS A CA 1
ATOM 2325 C C . LYS A 1 308 ? -6.720 42.752 -4.901 1.00 64.75 308 LYS A C 1
ATOM 2327 O O . LYS A 1 308 ? -7.604 42.400 -5.680 1.00 64.75 308 LYS A O 1
ATOM 2332 N N . PHE A 1 309 ? -6.980 43.284 -3.709 1.00 67.81 309 PHE A N 1
ATOM 2333 C CA . PHE A 1 309 ? -8.334 43.487 -3.183 1.00 67.81 309 PHE A CA 1
ATOM 2334 C C . PHE A 1 309 ? -9.254 44.252 -4.153 1.00 67.81 309 PHE A C 1
ATOM 2336 O O . PHE A 1 309 ? -10.402 43.868 -4.358 1.00 67.81 309 PHE A O 1
ATOM 2343 N N . GLU A 1 310 ? -8.726 45.274 -4.826 1.00 68.62 310 GLU A N 1
ATOM 2344 C CA . GLU A 1 310 ? -9.452 46.085 -5.815 1.00 68.62 310 GLU A CA 1
ATOM 2345 C C . GLU A 1 310 ? -9.992 45.257 -6.993 1.00 68.62 310 GLU A C 1
ATOM 2347 O O . GLU A 1 310 ? -11.089 45.503 -7.502 1.00 68.62 310 GLU A O 1
ATOM 2352 N N . HIS A 1 311 ? -9.261 44.216 -7.395 1.00 67.00 311 HIS A N 1
ATOM 2353 C CA . HIS A 1 311 ? -9.696 43.317 -8.457 1.00 67.00 311 HIS A CA 1
ATOM 2354 C C . HIS A 1 311 ? -10.832 42.384 -8.011 1.00 67.00 311 HIS A C 1
ATOM 2356 O O . HIS A 1 311 ? -11.647 41.977 -8.833 1.00 67.00 311 HIS A O 1
ATOM 2362 N N . LEU A 1 312 ? -10.932 42.077 -6.713 1.00 69.88 312 LEU A N 1
ATOM 2363 C CA . LEU A 1 312 ? -12.051 41.310 -6.154 1.00 69.88 312 LEU A CA 1
ATOM 2364 C C . LEU A 1 312 ? -13.317 42.160 -6.012 1.00 69.88 312 LEU A C 1
ATOM 2366 O O . LEU A 1 312 ? -14.417 41.628 -6.130 1.00 69.88 312 LEU A O 1
ATOM 2370 N N . LEU A 1 313 ? -13.171 43.468 -5.778 1.00 69.44 313 LEU A N 1
ATOM 2371 C CA . LEU A 1 313 ? -14.302 44.399 -5.710 1.00 69.44 313 LEU A CA 1
ATOM 2372 C C . LEU A 1 313 ? -14.918 44.703 -7.080 1.00 69.44 313 LEU A C 1
ATOM 2374 O O . LEU A 1 313 ? -16.099 45.032 -7.152 1.00 69.44 313 LEU A O 1
ATOM 2378 N N . SER A 1 314 ? -14.128 44.608 -8.149 1.00 72.12 314 SER A N 1
ATOM 2379 C CA . SER A 1 314 ? -14.566 44.892 -9.522 1.00 72.12 314 SER A CA 1
ATOM 2380 C C . SER A 1 314 ? -15.022 43.651 -10.299 1.00 72.12 314 SER A C 1
ATOM 2382 O O . SER A 1 314 ? -15.670 43.788 -11.336 1.00 72.12 314 SER A O 1
ATOM 2384 N N . ALA A 1 315 ? -14.712 42.444 -9.818 1.00 76.31 315 ALA A N 1
ATOM 2385 C CA . ALA A 1 315 ? -15.054 41.198 -10.495 1.00 76.31 315 ALA A CA 1
ATOM 2386 C C . ALA A 1 315 ? -16.547 40.823 -10.351 1.00 76.31 315 ALA A C 1
ATOM 2388 O O . ALA A 1 315 ? -17.148 41.044 -9.295 1.00 76.31 315 ALA A O 1
ATOM 2389 N N . PRO A 1 316 ? -17.159 40.205 -11.381 1.00 78.31 316 PRO A N 1
ATOM 2390 C CA . PRO A 1 316 ? -18.538 39.737 -11.307 1.00 78.31 316 PRO A CA 1
ATOM 2391 C C . PRO A 1 316 ? -18.680 38.636 -10.248 1.00 78.31 316 PRO A C 1
ATOM 2393 O O . PRO A 1 316 ? -17.909 37.670 -10.217 1.00 78.31 316 PRO A O 1
ATOM 2396 N N . ALA A 1 317 ? -19.689 38.790 -9.389 1.00 84.69 317 ALA A N 1
ATOM 2397 C CA . ALA A 1 317 ? -19.919 37.935 -8.234 1.00 84.69 317 ALA A CA 1
ATOM 2398 C C . ALA A 1 317 ? -21.361 37.413 -8.190 1.00 84.69 317 ALA A C 1
ATOM 2400 O O . ALA A 1 317 ? -22.319 38.173 -8.327 1.00 84.69 317 ALA A O 1
ATOM 2401 N N . GLU A 1 318 ? -21.511 36.118 -7.932 1.00 86.50 318 GLU A N 1
ATOM 2402 C CA . GLU A 1 318 ? -22.789 35.439 -7.738 1.00 86.50 318 GLU A CA 1
ATOM 2403 C C . GLU A 1 318 ? -22.933 35.031 -6.266 1.00 86.50 318 GLU A C 1
ATOM 2405 O O . GLU A 1 318 ? -22.009 34.489 -5.657 1.00 86.50 318 GLU A O 1
ATOM 2410 N N . LEU A 1 319 ? -24.082 35.317 -5.653 1.00 88.00 319 LEU A N 1
ATOM 2411 C CA . LEU A 1 319 ? -24.325 34.979 -4.252 1.00 88.00 319 LEU A CA 1
ATOM 2412 C C . LEU A 1 319 ? -24.528 33.465 -4.102 1.00 88.00 319 LEU A C 1
ATOM 2414 O O . LEU A 1 319 ? -25.527 32.933 -4.569 1.00 88.00 319 LEU A O 1
ATOM 2418 N N . LEU A 1 320 ? -23.632 32.794 -3.375 1.00 86.81 320 LEU A N 1
ATOM 2419 C CA . LEU A 1 320 ? -23.764 31.362 -3.080 1.00 86.81 320 LEU A CA 1
ATOM 2420 C C . LEU A 1 320 ? -24.563 31.094 -1.803 1.00 86.81 320 LEU A C 1
ATOM 2422 O O . LEU A 1 320 ? -25.259 30.089 -1.705 1.00 86.81 320 LEU A O 1
ATOM 2426 N N . GLY A 1 321 ? -24.459 31.972 -0.800 1.00 81.44 321 GLY A N 1
ATOM 2427 C CA . GLY A 1 321 ? -25.175 31.776 0.459 1.00 81.44 321 GLY A CA 1
ATOM 2428 C C . GLY A 1 321 ? -24.899 32.838 1.518 1.00 81.44 321 GLY A C 1
ATOM 2429 O O . GLY A 1 321 ? -23.864 33.505 1.513 1.00 81.44 321 GLY A O 1
ATOM 2430 N N . ARG A 1 322 ? -25.838 32.997 2.457 1.00 85.56 322 ARG A N 1
ATOM 2431 C CA . ARG A 1 322 ? -25.726 33.910 3.605 1.00 85.56 322 ARG A CA 1
ATOM 2432 C C . ARG A 1 322 ? -25.773 33.118 4.907 1.00 85.56 322 ARG A C 1
ATOM 2434 O O . ARG A 1 322 ? -26.753 32.436 5.180 1.00 85.56 322 ARG A O 1
ATOM 2441 N N . GLY A 1 323 ? -24.717 33.235 5.706 1.00 77.62 323 GLY A N 1
ATOM 2442 C CA . GLY A 1 323 ? -24.679 32.790 7.095 1.00 77.62 323 GLY A CA 1
ATOM 2443 C C . GLY A 1 323 ? -24.980 33.942 8.056 1.00 77.62 323 GLY A C 1
ATOM 2444 O O . GLY A 1 323 ? -25.032 35.107 7.664 1.00 77.62 323 GLY A O 1
ATOM 2445 N N . LYS A 1 324 ? -25.132 33.628 9.347 1.00 76.31 324 LYS A N 1
ATOM 2446 C CA . LYS A 1 324 ? -25.457 34.615 10.396 1.00 76.31 324 LYS A CA 1
ATOM 2447 C C . LYS A 1 324 ? -24.439 35.767 10.495 1.00 76.31 324 LYS A C 1
ATOM 2449 O O . LYS A 1 324 ? -24.823 36.880 10.828 1.00 76.31 324 LYS A O 1
ATOM 2454 N N . GLN A 1 325 ? -23.167 35.505 10.184 1.00 78.12 325 GLN A N 1
ATOM 2455 C CA . GLN A 1 325 ? -22.055 36.469 10.287 1.00 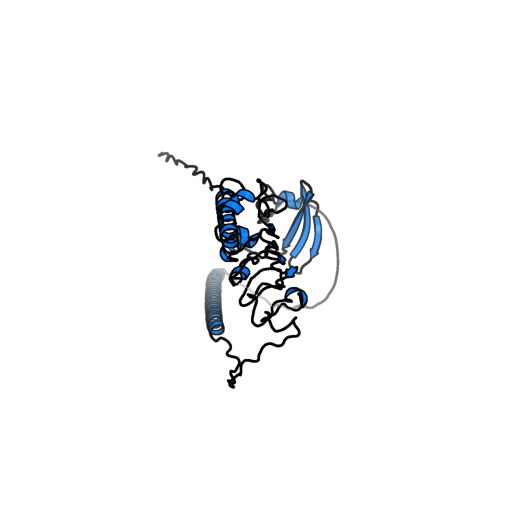78.12 325 GLN A CA 1
ATOM 2456 C C . GLN A 1 325 ? -21.235 36.606 8.996 1.00 78.12 325 GLN A C 1
ATOM 2458 O O . GLN A 1 325 ? -20.259 37.349 8.949 1.00 78.12 325 GLN A O 1
ATOM 2463 N N . PHE A 1 326 ? -21.603 35.890 7.933 1.00 80.75 326 PHE A N 1
ATOM 2464 C CA . PHE A 1 326 ? -20.834 35.904 6.693 1.00 80.75 326 PHE A CA 1
ATOM 2465 C C . PHE A 1 326 ? -21.725 35.783 5.464 1.00 80.75 326 PHE A C 1
ATOM 2467 O O . PHE A 1 326 ? -22.876 35.358 5.524 1.00 80.75 326 PHE A O 1
ATOM 2474 N N . THR A 1 327 ? -21.186 36.154 4.315 1.00 83.31 327 THR A N 1
ATOM 2475 C CA . THR A 1 327 ? -21.810 35.960 3.012 1.00 83.31 327 THR A CA 1
ATOM 2476 C C . THR A 1 327 ? -20.781 35.373 2.060 1.00 83.31 327 THR A C 1
ATOM 2478 O O . THR A 1 327 ? -19.655 35.858 2.002 1.00 83.31 327 THR A O 1
ATOM 2481 N N . LEU A 1 328 ? -21.156 34.307 1.360 1.00 87.44 328 LEU A N 1
ATOM 2482 C CA . LEU A 1 328 ? -20.315 33.620 0.388 1.00 87.44 328 LEU A CA 1
ATOM 2483 C C . LEU A 1 328 ? -20.694 34.060 -1.019 1.00 87.44 328 LEU A C 1
ATOM 2485 O O . LEU A 1 328 ? -21.867 34.013 -1.394 1.00 87.44 328 LEU A O 1
ATOM 2489 N N . TYR A 1 329 ? -19.685 34.430 -1.793 1.00 84.44 329 TYR A N 1
ATOM 2490 C CA . TYR A 1 329 ? -19.813 34.808 -3.190 1.00 84.44 329 TYR A CA 1
ATOM 2491 C C . TYR A 1 329 ? -18.947 33.896 -4.047 1.00 84.44 329 TYR A C 1
ATOM 2493 O O . TYR A 1 329 ? -17.815 33.595 -3.682 1.00 84.44 329 TYR A O 1
ATOM 2501 N N . LYS A 1 330 ? -19.465 33.485 -5.197 1.00 85.88 330 LYS A N 1
ATOM 2502 C CA . LYS A 1 330 ? -18.687 32.917 -6.290 1.00 85.88 330 LYS A CA 1
ATOM 2503 C C . LYS A 1 330 ? -18.218 34.073 -7.155 1.00 85.88 330 LYS A C 1
ATOM 2505 O O . LYS A 1 330 ? -19.048 34.791 -7.699 1.00 85.88 330 LYS A O 1
ATOM 2510 N N . VAL A 1 331 ? -16.917 34.268 -7.269 1.00 85.38 331 VAL A N 1
ATOM 2511 C CA . VAL A 1 331 ? -16.320 35.359 -8.039 1.00 85.38 331 VAL A CA 1
ATOM 2512 C C . VAL A 1 331 ? -15.572 34.758 -9.212 1.00 85.38 331 VAL A C 1
ATOM 2514 O O . VAL A 1 331 ? -14.761 33.850 -9.026 1.00 85.38 331 VAL A O 1
ATOM 2517 N N . MET A 1 332 ? -15.842 35.244 -10.420 1.00 76.56 332 MET A N 1
ATOM 2518 C CA . MET A 1 332 ? -15.062 34.848 -11.591 1.00 76.56 332 MET A CA 1
ATOM 2519 C C . MET A 1 332 ? -13.924 35.839 -11.798 1.00 76.56 332 MET A C 1
ATOM 2521 O O . MET A 1 332 ? -14.151 37.029 -12.002 1.00 76.56 332 MET A O 1
ATOM 2525 N N . PHE A 1 333 ? -12.699 35.335 -11.733 1.00 71.81 333 PHE A N 1
ATOM 2526 C CA . PHE A 1 333 ? -11.479 36.089 -11.964 1.00 71.81 333 PHE A CA 1
ATOM 2527 C C . PHE A 1 333 ? -10.870 35.704 -13.322 1.00 71.81 333 PHE A C 1
ATOM 2529 O O . PHE A 1 333 ? -11.185 34.641 -13.862 1.00 71.81 333 PHE A O 1
ATOM 2536 N N . GLY A 1 334 ? -10.047 36.587 -13.902 1.00 63.72 334 GLY A N 1
ATOM 2537 C CA . GLY A 1 334 ? -9.521 36.469 -15.270 1.00 63.72 334 GLY A CA 1
ATOM 2538 C C . GLY A 1 334 ? -9.051 35.055 -15.656 1.00 63.72 334 GLY A C 1
ATOM 2539 O O . GLY A 1 334 ? -8.573 34.292 -14.820 1.00 63.72 334 GLY A O 1
ATOM 2540 N N . ASN A 1 335 ? -9.197 34.709 -16.940 1.00 61.28 335 ASN A N 1
ATOM 2541 C CA . ASN A 1 335 ? -8.936 33.377 -17.516 1.00 61.28 335 ASN A CA 1
ATOM 2542 C C . ASN A 1 335 ? -9.898 32.254 -17.063 1.00 61.28 335 ASN A C 1
ATOM 2544 O O . ASN A 1 335 ? -9.556 31.078 -17.152 1.00 61.28 335 ASN A O 1
ATOM 2548 N N . GLY A 1 336 ? -11.112 32.592 -16.605 1.00 65.56 336 GLY A N 1
ATOM 2549 C CA . GLY A 1 336 ? -12.151 31.608 -16.254 1.00 65.56 336 GLY A CA 1
ATOM 2550 C C . GLY A 1 336 ? -11.965 30.952 -14.881 1.00 65.56 336 GLY A C 1
ATOM 2551 O O . GLY A 1 336 ? -12.630 29.965 -14.564 1.00 65.56 336 GLY A O 1
ATOM 2552 N N . MET A 1 337 ? -11.075 31.496 -14.049 1.00 73.19 337 MET A N 1
ATOM 2553 C CA . MET A 1 337 ? -10.839 31.011 -12.695 1.00 73.19 337 MET A CA 1
ATOM 2554 C C . MET A 1 337 ? -12.023 31.374 -11.793 1.00 73.19 337 MET A C 1
ATOM 2556 O O . MET A 1 337 ? -12.439 32.527 -11.725 1.00 73.19 337 MET A O 1
ATOM 2560 N N . THR A 1 338 ? -12.566 30.393 -11.074 1.00 78.50 338 THR A N 1
ATOM 2561 C CA . THR A 1 338 ? -13.667 30.613 -10.127 1.00 78.50 338 THR A CA 1
ATOM 2562 C C . THR A 1 338 ? -13.140 30.578 -8.697 1.00 78.50 338 THR A C 1
ATOM 2564 O O . THR A 1 338 ? -12.552 29.584 -8.278 1.00 78.50 338 THR A O 1
ATOM 2567 N N . LEU A 1 339 ? -13.383 31.647 -7.943 1.00 82.06 339 LEU A N 1
ATOM 2568 C CA . LEU A 1 339 ? -13.026 31.789 -6.534 1.00 82.06 339 LEU A CA 1
ATOM 2569 C C . LEU A 1 339 ? -14.287 31.815 -5.667 1.00 82.06 339 LEU A C 1
ATOM 2571 O O . LEU A 1 339 ? -15.338 32.287 -6.098 1.00 82.06 339 LEU A O 1
ATOM 2575 N N . VAL A 1 340 ? -14.179 31.350 -4.422 1.00 83.06 340 VAL A N 1
ATOM 2576 C CA . VAL A 1 340 ? -15.225 31.535 -3.409 1.00 83.06 340 VAL A CA 1
ATOM 2577 C C . VAL A 1 340 ? -14.731 32.546 -2.383 1.00 83.06 340 VAL A C 1
ATOM 2579 O O . VAL A 1 340 ? -13.765 32.297 -1.670 1.00 83.06 340 VAL A O 1
ATOM 2582 N N . VAL A 1 341 ? -15.400 33.693 -2.305 1.00 82.38 341 VAL A N 1
ATOM 2583 C CA . VAL A 1 341 ? -15.060 34.793 -1.400 1.00 82.38 341 VAL A CA 1
ATOM 2584 C C . VAL A 1 341 ? -16.034 34.805 -0.228 1.00 82.38 341 VAL A C 1
ATOM 2586 O O . VAL A 1 341 ? -17.244 34.962 -0.406 1.00 82.38 341 VAL A O 1
ATOM 2589 N N . LYS A 1 342 ? -15.506 34.670 0.991 1.00 83.25 342 LYS A N 1
ATOM 2590 C CA . LYS A 1 342 ? -16.277 34.778 2.234 1.00 83.25 342 LYS A CA 1
ATOM 2591 C C . LYS A 1 342 ? -16.146 36.184 2.807 1.00 83.25 342 LYS A C 1
ATOM 2593 O O . LYS A 1 342 ? -15.150 36.517 3.435 1.00 83.25 342 LYS A O 1
ATOM 2598 N N . ARG A 1 343 ? -17.181 37.003 2.632 1.00 79.25 343 ARG A N 1
ATOM 2599 C CA . ARG A 1 343 ? -17.281 38.320 3.269 1.00 79.25 343 ARG A CA 1
ATOM 2600 C C . ARG A 1 343 ? -17.806 38.159 4.690 1.00 79.25 343 ARG A C 1
ATOM 2602 O O . ARG A 1 343 ? -18.918 37.665 4.869 1.00 79.25 343 ARG A O 1
ATOM 2609 N N . ILE A 1 344 ? -17.049 38.603 5.682 1.00 78.81 344 ILE A N 1
ATOM 2610 C CA . ILE A 1 344 ? -17.465 38.604 7.090 1.00 78.81 344 ILE A CA 1
ATOM 2611 C C . ILE A 1 344 ? -18.050 39.985 7.420 1.00 78.81 344 ILE A C 1
ATOM 2613 O O . ILE A 1 344 ? -17.556 40.997 6.924 1.00 78.81 344 ILE A O 1
ATOM 2617 N N . LYS A 1 345 ? -19.157 40.031 8.169 1.00 67.31 345 LYS A N 1
ATOM 2618 C CA . LYS A 1 345 ? -19.756 41.288 8.647 1.00 67.31 345 LYS A CA 1
ATOM 2619 C C . LYS A 1 345 ? -19.179 41.638 10.020 1.00 67.31 345 LYS A C 1
ATOM 2621 O O . LYS A 1 345 ? -19.007 40.732 10.827 1.00 67.31 345 LYS A O 1
ATOM 2626 N N . ASP A 1 346 ? -18.925 42.926 10.248 1.00 61.69 346 ASP A N 1
ATOM 2627 C CA . ASP A 1 346 ? -18.513 43.505 11.536 1.00 61.69 346 ASP A CA 1
ATOM 2628 C C . ASP A 1 346 ? -17.238 42.868 12.116 1.00 61.69 346 ASP A C 1
ATOM 2630 O O . ASP A 1 346 ? -17.244 42.201 13.147 1.00 61.69 346 ASP A O 1
ATOM 2634 N N . TRP A 1 347 ? -16.130 43.042 11.392 1.00 63.78 347 TRP A N 1
ATOM 2635 C CA . TRP A 1 347 ? -14.831 42.479 11.755 1.00 63.78 347 TRP A CA 1
ATOM 2636 C C . TRP A 1 347 ? -14.041 43.422 12.677 1.00 63.78 347 TRP A C 1
ATOM 2638 O O . TRP A 1 347 ? -13.551 44.454 12.224 1.00 63.78 347 TRP A O 1
ATOM 2648 N N . GLU A 1 348 ? -13.888 43.047 13.950 1.00 56.25 348 GLU A N 1
ATOM 2649 C CA . GLU A 1 348 ? -13.040 43.730 14.950 1.00 56.25 348 GLU A CA 1
ATOM 2650 C C . GLU A 1 348 ? -11.792 42.902 15.336 1.00 56.25 348 GLU A C 1
ATOM 2652 O O . GLU A 1 348 ? -11.307 43.002 16.460 1.00 56.25 348 GLU A O 1
ATOM 2657 N N . ILE A 1 349 ? -11.255 42.053 14.450 1.00 56.16 349 ILE A N 1
ATOM 2658 C CA . ILE A 1 349 ? -10.022 41.307 14.769 1.00 56.16 349 ILE A CA 1
ATOM 2659 C C . ILE A 1 349 ? -8.808 42.156 14.394 1.00 56.16 349 ILE A C 1
ATOM 2661 O O . ILE A 1 349 ? -8.696 42.637 13.264 1.00 56.16 349 ILE A O 1
ATOM 2665 N N . SER A 1 350 ? -7.905 42.357 15.355 1.00 53.88 350 SER A N 1
ATOM 2666 C CA . SER A 1 350 ? -6.645 43.066 15.121 1.00 53.88 350 SER A CA 1
ATOM 2667 C C . SER A 1 350 ? -5.724 42.249 14.206 1.00 53.88 350 SER A C 1
ATOM 2669 O O . SER A 1 350 ? -5.736 41.023 14.267 1.00 53.88 350 SER A O 1
ATOM 2671 N N . ASN A 1 351 ? -4.890 42.904 13.388 1.00 51.88 351 ASN A N 1
ATOM 2672 C CA . ASN A 1 351 ? -3.970 42.220 12.459 1.00 51.88 351 ASN A CA 1
ATOM 2673 C C . ASN A 1 351 ? -3.108 41.136 13.138 1.00 51.88 351 ASN A C 1
ATOM 2675 O O . ASN A 1 351 ? -2.759 40.152 12.500 1.00 51.88 351 ASN A O 1
ATOM 2679 N N . ASN A 1 352 ? -2.805 41.300 14.429 1.00 49.41 352 ASN A N 1
ATOM 2680 C CA . ASN A 1 352 ? -1.960 40.386 15.199 1.00 49.41 352 ASN A CA 1
ATOM 2681 C C . ASN A 1 352 ? -2.696 39.137 15.715 1.00 49.41 352 ASN A C 1
ATOM 2683 O O . ASN A 1 352 ? -2.043 38.208 16.169 1.00 49.41 352 ASN A O 1
ATOM 2687 N N . GLU A 1 353 ? -4.031 39.124 15.710 1.00 49.72 353 GLU A N 1
ATOM 2688 C CA . GLU A 1 353 ? -4.837 37.943 16.068 1.00 49.72 353 GLU A CA 1
ATOM 2689 C C . GLU A 1 353 ? -5.191 37.085 14.841 1.00 49.72 353 GLU A C 1
ATOM 2691 O O . GLU A 1 353 ? -5.888 36.080 14.981 1.00 49.72 353 GLU A O 1
ATOM 2696 N N . PHE A 1 354 ? -4.756 37.495 13.643 1.00 50.56 354 PHE A N 1
ATOM 2697 C CA . PHE A 1 354 ? -5.103 36.850 12.376 1.00 50.56 354 PHE A CA 1
ATOM 2698 C C . PHE A 1 354 ? -3.921 36.177 11.652 1.00 50.56 354 PHE A C 1
ATOM 2700 O O . PHE A 1 354 ? -4.167 35.433 10.703 1.00 50.56 354 PHE A O 1
ATOM 2707 N N . GLU A 1 355 ? -2.674 36.411 12.088 1.00 36.91 355 GLU A N 1
ATOM 2708 C CA . GLU A 1 355 ? -1.512 35.557 11.756 1.00 36.91 355 GLU A CA 1
ATOM 2709 C C . GLU A 1 355 ? -1.513 34.285 12.612 1.00 36.91 355 GLU A C 1
ATOM 2711 O O . GLU A 1 355 ? -1.179 33.211 12.056 1.00 36.91 355 GLU A O 1
#